Protein AF-A0A7Z9XDP9-F1 (afdb_monomer_lite)

Foldseek 3Di:
DLQVVVVDVDADEDEQVLLLCLVVCVVVVNDLVRLLVVLLCVLVQQCAQRDPVSHGHAYEYEHELANDPQFQAAFHADPNDGDPDGSNVRNVSSLSNLLSNLVSQCCDPPVRDGRPPDQYEYEDALPDDCPPRRCVSVVNSCVPPVDRHYPYCHPPPDDPLQWDPPPDFDIDGCVVVCVPPDDPRSPDDQEEALDEDEDELLVLLQPAPALVSSLVVVLVVVVVLLVVRVVSQVVVQVCLVVCVNVVLVVVQVVVCVVPVTSHQRYASEYEYDDLQLSCCNRVVHGCPDPVSVVSVVVVVVSSVVSQVVSCVVVVGHYDYTHDPCPPPVVVSVVVCCVVPVPRDD

Structure (mmCIF, N/CA/C/O backbone):
data_AF-A0A7Z9XDP9-F1
#
_entry.id   AF-A0A7Z9XDP9-F1
#
loop_
_atom_site.group_PDB
_atom_site.id
_atom_site.type_symbol
_atom_site.label_atom_id
_atom_site.label_alt_id
_atom_site.label_comp_id
_atom_site.label_asym_id
_atom_site.label_entity_id
_atom_site.label_seq_id
_atom_site.pdbx_PDB_ins_code
_atom_site.Cartn_x
_atom_site.Cartn_y
_atom_site.Cartn_z
_atom_site.occupancy
_atom_site.B_iso_or_equiv
_atom_site.auth_seq_id
_atom_site.auth_comp_id
_atom_site.auth_asym_id
_atom_site.auth_atom_id
_atom_site.pdbx_PDB_model_num
ATOM 1 N N . PHE A 1 1 ? -6.858 -10.138 11.864 1.00 62.28 1 PHE A N 1
ATOM 2 C CA . PHE A 1 1 ? -5.572 -10.276 11.143 1.00 62.28 1 PHE A CA 1
ATOM 3 C C . PHE A 1 1 ? -5.120 -11.727 10.975 1.00 62.28 1 PHE A C 1
ATOM 5 O O . PHE A 1 1 ? -4.916 -12.126 9.836 1.00 62.28 1 PHE A O 1
ATOM 12 N N . TYR A 1 2 ? -5.005 -12.536 12.039 1.00 79.75 2 TYR A N 1
ATOM 13 C CA . TYR A 1 2 ? -4.410 -13.886 11.959 1.00 79.75 2 TYR A CA 1
ATOM 14 C C . TYR A 1 2 ? -5.095 -14.902 11.040 1.00 79.75 2 TYR A C 1
ATOM 16 O O . TYR A 1 2 ? -4.412 -15.715 10.427 1.00 79.75 2 TYR A O 1
ATOM 24 N N . THR A 1 3 ? -6.421 -14.873 10.943 1.00 82.75 3 THR A N 1
ATOM 25 C CA . THR A 1 3 ? -7.178 -15.787 10.075 1.00 82.75 3 THR A CA 1
ATOM 26 C C . THR A 1 3 ? -7.048 -15.385 8.607 1.00 82.75 3 THR A C 1
ATOM 28 O O . THR A 1 3 ? -6.674 -16.197 7.767 1.00 82.75 3 THR A O 1
ATOM 31 N N . LEU A 1 4 ? -7.263 -14.101 8.305 1.00 84.50 4 LEU A N 1
ATOM 32 C CA . LEU A 1 4 ? -7.221 -13.573 6.937 1.00 84.50 4 LEU A CA 1
ATOM 33 C C . LEU A 1 4 ? -5.825 -13.607 6.302 1.00 84.50 4 LEU A C 1
ATOM 35 O O . LEU A 1 4 ? -5.713 -13.823 5.098 1.00 84.50 4 LEU A O 1
ATOM 39 N N . GLN A 1 5 ? -4.746 -13.474 7.081 1.00 83.50 5 GLN A N 1
ATOM 40 C CA . GLN A 1 5 ? -3.385 -13.604 6.533 1.00 83.50 5 GLN A CA 1
ATOM 41 C C . GLN A 1 5 ? -3.066 -15.009 5.988 1.00 83.50 5 GLN A C 1
ATOM 43 O O . GLN A 1 5 ? -2.082 -15.156 5.267 1.00 83.50 5 GLN A O 1
ATOM 48 N N . GLY A 1 6 ? -3.847 -16.036 6.352 1.00 85.69 6 GLY A N 1
ATOM 49 C CA . GLY A 1 6 ? -3.725 -17.381 5.783 1.00 85.69 6 GLY A CA 1
ATOM 50 C C . GLY A 1 6 ? -4.318 -17.483 4.375 1.00 85.69 6 GLY A C 1
ATOM 51 O O . GLY A 1 6 ? -3.950 -18.371 3.614 1.00 85.69 6 GLY A O 1
ATOM 52 N N . GLU A 1 7 ? -5.199 -16.549 4.013 1.00 89.31 7 GLU A N 1
ATOM 53 C CA . GLU A 1 7 ? -5.890 -16.489 2.721 1.00 89.31 7 GLU A CA 1
ATOM 54 C C . GLU A 1 7 ? -5.299 -15.427 1.776 1.00 89.31 7 GLU A C 1
ATOM 56 O O . GLU A 1 7 ? -5.555 -15.454 0.571 1.00 89.31 7 GLU A O 1
ATOM 61 N N . ALA A 1 8 ? -4.464 -14.518 2.291 1.00 86.00 8 ALA A N 1
ATOM 62 C CA . ALA A 1 8 ? -3.833 -13.442 1.532 1.00 86.00 8 ALA A CA 1
ATOM 63 C C . ALA A 1 8 ? -2.304 -13.460 1.666 1.00 86.00 8 ALA A C 1
ATOM 65 O O . ALA A 1 8 ? -1.764 -13.649 2.752 1.00 86.00 8 ALA A O 1
ATOM 66 N N . ALA A 1 9 ? -1.593 -13.194 0.564 1.00 84.38 9 ALA A N 1
ATOM 67 C CA . ALA A 1 9 ? -0.126 -13.105 0.545 1.00 84.38 9 ALA A CA 1
ATOM 68 C C . ALA A 1 9 ? 0.406 -11.700 0.898 1.00 84.38 9 ALA A C 1
ATOM 70 O O . ALA A 1 9 ? 1.514 -11.567 1.419 1.00 84.38 9 ALA A O 1
ATOM 71 N N . GLY A 1 10 ? -0.388 -10.656 0.653 1.00 82.88 10 GLY A N 1
ATOM 72 C CA . GLY A 1 10 ? -0.029 -9.265 0.932 1.00 82.88 10 GLY A CA 1
ATOM 73 C C . GLY A 1 10 ? -0.354 -8.816 2.356 1.00 82.88 10 GLY A C 1
ATOM 74 O O . GLY A 1 10 ? -0.683 -9.626 3.225 1.00 82.88 10 GLY A O 1
ATOM 75 N N . ALA A 1 11 ? -0.271 -7.506 2.562 1.00 83.19 11 ALA A N 1
ATOM 76 C CA . ALA A 1 11 ? -0.623 -6.868 3.817 1.00 83.19 11 ALA A CA 1
ATOM 77 C C . ALA A 1 11 ? -2.128 -6.880 4.093 1.00 83.19 11 ALA A C 1
ATOM 79 O O . ALA A 1 11 ? -2.956 -7.005 3.189 1.00 83.19 11 ALA A O 1
ATOM 80 N N . GLN A 1 12 ? -2.471 -6.741 5.366 1.00 86.69 12 GLN A N 1
ATOM 81 C CA . GLN A 1 12 ? -3.830 -6.589 5.859 1.00 86.69 12 GLN A CA 1
ATOM 82 C C . GLN A 1 12 ? -3.949 -5.201 6.484 1.00 86.69 12 GLN A C 1
ATOM 84 O O . GLN A 1 12 ? -3.384 -4.940 7.546 1.00 86.69 12 GLN A O 1
ATOM 89 N N . ALA A 1 13 ? -4.649 -4.307 5.793 1.00 86.12 13 ALA A N 1
ATOM 90 C CA . ALA A 1 13 ? -4.844 -2.935 6.233 1.00 86.12 13 ALA A CA 1
ATOM 91 C C . ALA A 1 13 ? -6.205 -2.778 6.918 1.00 86.12 13 ALA A C 1
ATOM 93 O O . ALA A 1 13 ? -7.204 -3.325 6.448 1.00 86.12 13 ALA A O 1
ATOM 94 N N . PHE A 1 14 ? -6.236 -2.023 8.010 1.00 87.81 14 PHE A N 1
ATOM 95 C CA . PHE A 1 14 ? -7.461 -1.611 8.680 1.00 87.81 14 PHE A CA 1
ATOM 96 C C . PHE A 1 14 ? -7.502 -0.087 8.750 1.00 87.81 14 PHE A C 1
ATOM 98 O O . PHE A 1 14 ? -6.616 0.539 9.330 1.00 87.81 14 PHE A O 1
ATOM 105 N N . SER A 1 15 ? -8.504 0.505 8.109 1.00 85.69 15 SER A N 1
ATOM 106 C CA . SER A 1 15 ? -8.672 1.956 8.055 1.00 85.69 15 SER A CA 1
ATOM 107 C C . SER A 1 15 ? -9.564 2.461 9.184 1.00 85.69 15 SER A C 1
ATOM 109 O O . SER A 1 15 ? -10.364 1.694 9.713 1.00 85.69 15 SER A O 1
ATOM 111 N N . ASN A 1 16 ? -9.426 3.747 9.521 1.00 88.81 16 ASN A N 1
ATOM 112 C CA . ASN A 1 16 ? -10.206 4.417 10.562 1.00 88.81 16 ASN A CA 1
ATOM 113 C C . ASN A 1 16 ? -10.131 3.705 11.926 1.00 88.81 16 ASN A C 1
ATOM 115 O O . ASN A 1 16 ? -11.141 3.521 12.601 1.00 88.81 16 ASN A O 1
ATOM 119 N N . PHE A 1 17 ? -8.951 3.200 12.295 1.00 93.81 17 PHE A N 1
ATOM 120 C CA . PHE A 1 17 ? -8.810 2.271 13.418 1.00 93.81 17 PHE A CA 1
ATOM 121 C C . PHE A 1 17 ? -9.128 2.927 14.765 1.00 93.81 17 PHE A C 1
ATOM 123 O O . PHE A 1 17 ? -9.839 2.340 15.574 1.00 93.81 17 PHE A O 1
ATOM 130 N N . ASP A 1 18 ? -8.651 4.150 14.979 1.00 94.94 18 ASP A N 1
ATOM 131 C CA . ASP A 1 18 ? -8.959 4.956 16.159 1.00 94.94 18 ASP A CA 1
ATOM 132 C C . ASP A 1 18 ? -10.428 5.394 16.180 1.00 94.94 18 ASP A C 1
ATOM 134 O O . ASP A 1 18 ? -11.099 5.198 17.190 1.00 94.94 18 ASP A O 1
ATOM 138 N N . THR A 1 19 ? -10.959 5.889 15.059 1.00 94.81 19 THR A N 1
ATOM 139 C CA . THR A 1 19 ? -12.372 6.289 14.939 1.00 94.81 19 THR A CA 1
ATOM 140 C C . THR A 1 19 ? -13.325 5.136 15.251 1.00 94.81 19 THR A C 1
ATOM 142 O O . THR A 1 19 ? -14.262 5.291 16.031 1.00 94.81 19 THR A O 1
ATOM 145 N N . LEU A 1 20 ? -13.101 3.961 14.655 1.00 95.38 20 LEU A N 1
ATOM 146 C CA . LEU A 1 20 ? -14.002 2.814 14.792 1.00 95.38 20 LEU A CA 1
ATOM 147 C C . LEU A 1 20 ? -13.927 2.159 16.177 1.00 95.38 20 LEU A C 1
ATOM 149 O O . LEU A 1 20 ? -14.899 1.523 16.586 1.00 95.38 20 LEU A O 1
ATOM 153 N N . LEU A 1 21 ? -12.805 2.300 16.892 1.00 97.12 21 LEU A N 1
ATOM 154 C CA . LEU A 1 21 ? -12.627 1.734 18.232 1.00 97.12 21 LEU A CA 1
ATOM 155 C C . LEU A 1 21 ? -12.955 2.710 19.367 1.00 97.12 21 LEU A C 1
ATOM 157 O O . LEU A 1 21 ? -13.275 2.259 20.467 1.00 97.12 21 LEU A O 1
ATOM 161 N N . ALA A 1 22 ? -12.930 4.020 19.117 1.00 97.56 22 ALA A N 1
ATOM 162 C CA . ALA A 1 22 ? -13.224 5.042 20.120 1.00 97.56 22 ALA A CA 1
ATOM 163 C C . ALA A 1 22 ? -14.572 4.852 20.849 1.00 97.56 22 ALA A C 1
ATOM 165 O O . ALA A 1 22 ? -14.595 5.019 22.070 1.00 97.56 22 ALA A O 1
ATOM 166 N N . PRO A 1 23 ? -15.675 4.428 20.196 1.00 98.19 23 PRO A N 1
ATOM 167 C CA . PRO A 1 23 ? -16.936 4.200 20.896 1.00 98.19 23 PRO A CA 1
ATOM 168 C C . PRO A 1 23 ? -16.856 3.150 22.006 1.00 98.19 23 PRO A C 1
ATOM 170 O O . PRO A 1 23 ? -17.447 3.345 23.066 1.00 98.19 23 PRO A O 1
ATOM 173 N N . PHE A 1 24 ? -16.077 2.083 21.821 1.00 98.12 24 PHE A N 1
ATOM 174 C CA . PHE A 1 24 ? -15.934 1.028 22.831 1.00 98.12 24 PHE A CA 1
ATOM 175 C C . PHE A 1 24 ? -15.257 1.537 24.106 1.00 98.12 24 PHE A C 1
ATOM 177 O O . PHE A 1 24 ? -15.617 1.105 25.192 1.00 98.12 24 PHE A O 1
ATOM 184 N N . ILE A 1 25 ? -14.352 2.519 23.998 1.00 98.25 25 ILE A N 1
ATOM 185 C CA . ILE A 1 25 ? -13.726 3.146 25.172 1.00 98.25 25 ILE A CA 1
ATOM 186 C C . ILE A 1 25 ? -14.789 3.771 26.081 1.00 98.25 25 ILE A C 1
ATOM 188 O O . ILE A 1 25 ? -14.742 3.582 27.292 1.00 98.25 25 ILE A O 1
ATOM 192 N N . ARG A 1 26 ? -15.761 4.486 25.502 1.00 97.81 26 ARG A N 1
ATOM 193 C CA . ARG A 1 26 ? -16.832 5.141 26.264 1.00 97.81 26 ARG A CA 1
ATOM 194 C C . ARG A 1 26 ? -17.882 4.154 26.761 1.00 97.81 26 ARG A C 1
ATOM 196 O O . ARG A 1 26 ? -18.280 4.231 27.916 1.00 97.81 26 ARG A O 1
ATOM 203 N N . PHE A 1 27 ? -18.370 3.273 25.888 1.00 97.88 27 PHE A N 1
ATOM 204 C CA . PHE A 1 27 ? -19.475 2.367 26.224 1.00 97.88 27 PHE A CA 1
ATOM 205 C C . PHE A 1 27 ? -19.080 1.310 27.260 1.00 97.88 27 PHE A C 1
ATOM 207 O O . PHE A 1 27 ? -19.931 0.913 28.055 1.00 97.88 27 PHE A O 1
ATOM 214 N N . ASP A 1 28 ? -17.806 0.915 27.291 1.00 97.56 28 ASP A N 1
ATOM 215 C CA . ASP A 1 28 ? -17.274 -0.014 28.290 1.00 97.56 28 ASP A CA 1
ATOM 216 C C . ASP A 1 28 ? -16.670 0.712 29.517 1.00 97.56 28 ASP A C 1
ATOM 218 O O . ASP A 1 28 ? -16.128 0.053 30.401 1.00 97.56 28 ASP A O 1
ATOM 222 N N . ASP A 1 29 ? -16.770 2.051 29.587 1.00 97.75 29 ASP A N 1
ATOM 223 C CA . ASP A 1 29 ? -16.226 2.914 30.656 1.00 97.75 29 ASP A CA 1
ATOM 224 C C . ASP A 1 29 ? -14.737 2.647 30.962 1.00 97.75 29 ASP A C 1
ATOM 226 O O . ASP A 1 29 ? -14.311 2.518 32.112 1.00 97.75 29 ASP A O 1
ATOM 230 N N . LEU A 1 30 ? -13.924 2.518 29.906 1.00 98.44 30 LEU A N 1
ATOM 231 C CA . LEU A 1 30 ? -12.526 2.114 30.036 1.00 98.44 30 LEU A CA 1
ATOM 232 C C . LEU A 1 30 ? -11.654 3.250 30.568 1.00 98.44 30 LEU A C 1
ATOM 234 O O . LEU A 1 30 ? -11.600 4.357 30.023 1.00 98.44 30 LEU A O 1
ATOM 238 N N . SER A 1 31 ? -10.851 2.937 31.580 1.00 98.44 31 SER A N 1
ATOM 239 C CA . SER A 1 31 ? -9.794 3.828 32.044 1.00 98.44 31 SER A CA 1
ATOM 240 C C . SER A 1 31 ? -8.630 3.894 31.048 1.00 98.44 31 SER A C 1
ATOM 242 O O . SER A 1 31 ? -8.359 2.958 30.295 1.00 98.44 31 SER A O 1
ATOM 244 N N . TYR A 1 32 ? -7.830 4.965 31.120 1.00 98.12 32 TYR A N 1
ATOM 245 C CA . TYR A 1 32 ? -6.603 5.095 30.317 1.00 98.12 32 TYR A CA 1
ATOM 246 C C . TYR A 1 32 ? -5.677 3.872 30.427 1.00 98.12 32 TYR A C 1
ATOM 248 O O . TYR A 1 32 ? -5.054 3.459 29.450 1.00 98.12 32 TYR A O 1
ATOM 256 N N . LYS A 1 33 ? -5.582 3.283 31.628 1.00 98.44 33 LYS A N 1
ATOM 257 C CA . LYS A 1 33 ? -4.746 2.106 31.881 1.00 98.44 33 LYS A CA 1
ATOM 258 C C . LYS A 1 33 ? -5.252 0.888 31.107 1.00 98.44 33 LYS A C 1
ATOM 260 O O . LYS A 1 33 ? -4.435 0.155 30.559 1.00 98.44 33 LYS A O 1
ATOM 265 N N . GLU A 1 34 ? -6.565 0.686 31.051 1.00 98.56 34 GLU A N 1
ATOM 266 C CA . GLU A 1 34 ? -7.185 -0.414 30.305 1.00 98.56 34 GLU A CA 1
ATOM 267 C C . GLU A 1 34 ? -7.039 -0.212 28.798 1.00 98.56 34 GLU A C 1
ATOM 269 O O . GLU A 1 34 ? -6.636 -1.142 28.102 1.00 98.56 34 GLU A O 1
ATOM 274 N N . VAL A 1 35 ? -7.237 1.016 28.304 1.00 98.44 35 VAL A N 1
ATOM 275 C CA . VAL A 1 35 ? -7.008 1.355 26.889 1.00 98.44 35 VAL A CA 1
ATOM 276 C C . VAL A 1 35 ? -5.552 1.097 26.491 1.00 98.44 35 VAL A C 1
ATOM 278 O O . VAL A 1 35 ? -5.292 0.417 25.496 1.00 98.44 35 VAL A O 1
ATOM 281 N N . LYS A 1 36 ? -4.582 1.573 27.287 1.00 98.06 36 LYS A N 1
ATOM 282 C CA . LYS A 1 36 ? -3.153 1.322 27.038 1.00 98.06 36 LYS A CA 1
ATOM 283 C C . LYS A 1 36 ? -2.832 -0.172 27.060 1.00 98.06 36 LYS A C 1
ATOM 285 O O . LYS A 1 36 ? -2.116 -0.636 26.177 1.00 98.06 36 LYS A O 1
ATOM 290 N N . GLN A 1 37 ? -3.363 -0.919 28.027 1.00 98.25 37 GLN A N 1
ATOM 291 C CA . GLN A 1 37 ? -3.141 -2.362 28.127 1.00 98.25 37 GLN A CA 1
ATOM 292 C C . GLN A 1 37 ? -3.686 -3.106 26.900 1.00 98.25 37 GLN A C 1
ATOM 294 O O . GLN A 1 37 ? -2.967 -3.905 26.306 1.00 98.25 37 GLN A O 1
ATOM 299 N N . ALA A 1 38 ? -4.911 -2.802 26.466 1.00 98.19 38 ALA A N 1
ATOM 300 C CA . ALA A 1 38 ? -5.516 -3.424 25.289 1.00 98.19 38 ALA A CA 1
ATOM 301 C C . ALA A 1 38 ? -4.718 -3.135 24.004 1.00 98.19 38 ALA A C 1
ATOM 303 O O . ALA A 1 38 ? -4.491 -4.026 23.181 1.00 98.19 38 ALA A O 1
ATOM 304 N N . LEU A 1 39 ? -4.235 -1.899 23.844 1.00 97.56 39 LEU A N 1
ATOM 305 C CA . LEU A 1 39 ? -3.395 -1.514 22.708 1.00 97.56 39 LEU A CA 1
ATOM 306 C C . LEU A 1 39 ? -2.007 -2.152 22.766 1.00 97.56 39 LEU A C 1
ATOM 308 O O . LEU A 1 39 ? -1.489 -2.570 21.730 1.00 97.56 39 LEU A O 1
ATOM 312 N N . GLN A 1 40 ? -1.425 -2.282 23.958 1.00 96.81 40 GLN A N 1
ATOM 313 C CA . GLN A 1 40 ? -0.179 -3.013 24.158 1.00 96.81 40 GLN A CA 1
ATOM 314 C C . GLN A 1 40 ? -0.345 -4.477 23.748 1.00 96.81 40 GLN A C 1
ATOM 316 O O . GLN A 1 40 ? 0.432 -4.975 22.934 1.00 96.81 40 GLN A O 1
ATOM 321 N N . GLU A 1 41 ? -1.385 -5.152 24.233 1.00 95.94 41 GLU A N 1
ATOM 322 C CA . GLU A 1 41 ? -1.684 -6.532 23.847 1.00 95.94 41 GLU A CA 1
ATOM 323 C C . GLU A 1 41 ? -1.866 -6.664 22.337 1.00 95.94 41 GLU A C 1
ATOM 325 O O . GLU A 1 41 ? -1.302 -7.573 21.729 1.00 95.94 41 GLU A O 1
ATOM 330 N N . PHE A 1 42 ? -2.591 -5.742 21.704 1.00 95.56 42 PHE A N 1
ATOM 331 C CA . PHE A 1 42 ? -2.741 -5.717 20.253 1.00 95.56 42 PHE A CA 1
ATOM 332 C C . PHE A 1 42 ? -1.391 -5.614 19.526 1.00 95.56 42 PHE A C 1
ATOM 334 O O . PHE A 1 42 ? -1.113 -6.454 18.663 1.00 95.56 42 PHE A O 1
ATOM 341 N N . VAL A 1 43 ? -0.547 -4.637 19.880 1.00 95.38 43 VAL A N 1
ATOM 342 C CA . VAL A 1 43 ? 0.766 -4.416 19.248 1.00 95.38 43 VAL A CA 1
ATOM 343 C C . VAL A 1 43 ? 1.669 -5.635 19.426 1.00 95.38 43 VAL A C 1
ATOM 345 O O . VAL A 1 43 ? 2.218 -6.142 18.447 1.00 95.38 43 VAL A O 1
ATOM 348 N N . PHE A 1 44 ? 1.786 -6.169 20.642 1.00 93.69 44 PHE A N 1
ATOM 349 C CA . PHE A 1 44 ? 2.606 -7.355 20.893 1.00 93.69 44 PHE A CA 1
ATOM 350 C C . PHE A 1 44 ? 2.089 -8.571 20.122 1.00 93.69 44 PHE A C 1
ATOM 352 O O . PHE A 1 44 ? 2.879 -9.271 19.486 1.00 93.69 44 PHE A O 1
ATOM 359 N N . ASN A 1 45 ? 0.772 -8.785 20.099 1.00 91.94 45 ASN A N 1
ATOM 360 C CA . ASN A 1 45 ? 0.166 -9.892 19.370 1.00 91.94 45 ASN A CA 1
ATOM 361 C C . ASN A 1 45 ? 0.486 -9.809 17.871 1.00 91.94 45 ASN A C 1
ATOM 363 O O . ASN A 1 45 ? 1.004 -10.772 17.295 1.00 91.94 45 ASN A O 1
ATOM 367 N N . VAL A 1 46 ? 0.276 -8.671 17.206 1.00 91.50 46 VAL A N 1
ATOM 368 C CA . VAL A 1 46 ? 0.545 -8.587 15.756 1.00 91.50 46 VAL A CA 1
ATOM 369 C C . VAL A 1 46 ? 2.033 -8.690 15.384 1.00 91.50 46 VAL A C 1
ATOM 371 O O . VAL A 1 46 ? 2.341 -8.863 14.207 1.00 91.50 46 VAL A O 1
ATOM 374 N N . ASN A 1 47 ? 2.946 -8.682 16.362 1.00 90.56 47 ASN A N 1
ATOM 375 C CA . ASN A 1 47 ? 4.368 -9.001 16.182 1.00 90.56 47 ASN A CA 1
ATOM 376 C C . ASN A 1 47 ? 4.742 -10.446 16.565 1.00 90.56 47 ASN A C 1
ATOM 378 O O . ASN A 1 47 ? 5.922 -10.798 16.567 1.00 90.56 47 ASN A O 1
ATOM 382 N N . VAL A 1 48 ? 3.768 -11.322 16.829 1.00 87.94 48 VAL A N 1
ATOM 383 C CA . VAL A 1 48 ? 4.013 -12.762 16.994 1.00 87.94 48 VAL A CA 1
ATOM 384 C C . VAL A 1 48 ? 4.126 -13.436 15.614 1.00 87.94 48 VAL A C 1
ATOM 386 O O . VAL A 1 48 ? 3.196 -13.337 14.800 1.00 87.94 48 VAL A O 1
ATOM 389 N N . PRO A 1 49 ? 5.233 -14.150 15.322 1.00 85.00 49 PRO A N 1
ATOM 390 C CA . PRO A 1 49 ? 5.463 -14.783 14.027 1.00 85.00 49 PRO A CA 1
ATOM 391 C C . PRO A 1 49 ? 4.580 -16.024 13.867 1.00 85.00 49 PRO A C 1
ATOM 393 O O . PRO A 1 49 ? 4.912 -17.118 14.315 1.00 85.00 49 PRO A O 1
ATOM 396 N N . THR A 1 50 ? 3.430 -15.841 13.227 1.00 81.38 50 THR A N 1
ATOM 397 C CA . THR A 1 50 ? 2.403 -16.884 13.042 1.00 81.38 50 THR A CA 1
ATOM 398 C C . THR A 1 50 ? 2.244 -17.320 11.588 1.00 81.38 50 THR A C 1
ATOM 400 O O . THR A 1 50 ? 1.548 -18.294 11.307 1.00 81.38 50 THR A O 1
ATOM 403 N N . ARG A 1 51 ? 2.873 -16.614 10.643 1.00 75.31 51 ARG A N 1
ATOM 404 C CA . ARG A 1 51 ? 2.794 -16.919 9.215 1.00 75.31 51 ARG A CA 1
ATOM 405 C C . ARG A 1 51 ? 3.758 -18.049 8.848 1.00 75.31 51 ARG A C 1
ATOM 407 O O . ARG A 1 51 ? 4.802 -18.225 9.480 1.00 75.31 51 ARG A O 1
ATOM 414 N N . VAL A 1 52 ? 3.433 -18.790 7.786 1.00 69.69 52 VAL A N 1
ATOM 415 C CA . VAL A 1 52 ? 4.338 -19.800 7.211 1.00 69.69 52 VAL A CA 1
ATOM 416 C C . VAL A 1 52 ? 5.689 -19.146 6.907 1.00 69.69 52 VAL A C 1
ATOM 418 O O . VAL A 1 52 ? 5.738 -18.098 6.268 1.00 69.69 52 VAL A O 1
ATOM 421 N N . GLY A 1 53 ? 6.778 -19.753 7.387 1.00 72.00 53 GLY A N 1
ATOM 422 C CA . GLY A 1 53 ? 8.122 -19.170 7.309 1.00 72.00 53 GLY A CA 1
ATOM 423 C C . GLY A 1 53 ? 8.522 -18.301 8.509 1.00 72.00 53 GLY A C 1
ATOM 424 O O . GLY A 1 53 ? 9.494 -17.563 8.396 1.00 72.00 53 GLY A O 1
ATOM 425 N N . PHE A 1 54 ? 7.805 -18.392 9.640 1.00 78.81 54 PHE A N 1
ATOM 426 C CA . PHE A 1 54 ? 8.087 -17.646 10.880 1.00 78.81 54 PHE A CA 1
ATOM 427 C C . PHE A 1 54 ? 8.093 -16.124 10.686 1.00 78.81 54 PHE A C 1
ATOM 429 O O . PHE A 1 54 ? 8.887 -15.401 11.284 1.00 78.81 54 PHE A O 1
ATOM 436 N N . GLN A 1 55 ? 7.178 -15.634 9.851 1.00 78.81 55 GLN A N 1
ATOM 437 C CA . GLN A 1 55 ? 6.972 -14.204 9.649 1.00 78.81 55 GLN A CA 1
ATOM 438 C C . GLN A 1 55 ? 5.784 -13.710 10.468 1.00 78.81 55 GLN A C 1
ATOM 440 O O . GLN A 1 55 ? 4.825 -14.441 10.732 1.00 78.81 55 GLN A O 1
ATOM 445 N N . THR A 1 56 ? 5.849 -12.451 10.873 1.00 84.00 56 THR A N 1
ATOM 446 C CA . THR A 1 56 ? 4.727 -11.745 11.482 1.00 84.00 56 THR A CA 1
ATOM 447 C C . THR A 1 56 ? 3.672 -11.400 10.425 1.00 84.00 56 THR A C 1
ATOM 449 O O . THR A 1 56 ? 3.994 -11.267 9.237 1.00 84.00 56 THR A O 1
ATOM 452 N N . PRO A 1 57 ? 2.392 -11.293 10.816 1.00 83.12 57 PRO A N 1
ATOM 453 C CA . PRO A 1 57 ? 1.362 -10.768 9.935 1.00 83.12 57 PRO A CA 1
ATOM 454 C C . PRO A 1 57 ? 1.744 -9.365 9.457 1.00 83.12 57 PRO A C 1
ATOM 456 O O . PRO A 1 57 ? 1.940 -8.468 10.271 1.00 83.12 57 PRO A O 1
ATOM 459 N N . PHE A 1 58 ? 1.796 -9.153 8.141 1.00 86.56 58 PHE A N 1
ATOM 460 C CA . PHE A 1 58 ? 1.993 -7.811 7.603 1.00 86.56 58 PHE A CA 1
ATOM 461 C C . PHE A 1 58 ? 0.700 -7.015 7.816 1.00 86.56 58 PHE A C 1
ATOM 463 O O . PHE A 1 58 ? -0.269 -7.191 7.074 1.00 86.56 58 PHE A O 1
ATOM 470 N N . THR A 1 59 ? 0.679 -6.138 8.819 1.00 89.31 59 THR A N 1
ATOM 471 C CA . THR A 1 59 ? -0.493 -5.325 9.169 1.00 89.31 59 THR A CA 1
ATOM 472 C C . THR A 1 59 ? -0.226 -3.833 9.032 1.00 89.31 59 THR A C 1
ATOM 474 O O . THR A 1 59 ? 0.877 -3.350 9.271 1.00 89.31 59 THR A O 1
ATOM 477 N N . ASN A 1 60 ? -1.260 -3.095 8.643 1.00 89.50 60 ASN A N 1
ATOM 478 C CA . ASN A 1 60 ? -1.250 -1.639 8.578 1.00 89.50 60 ASN A CA 1
ATOM 479 C C . ASN A 1 60 ? -2.510 -1.114 9.260 1.00 89.50 60 ASN A C 1
ATOM 481 O O . ASN A 1 60 ? -3.596 -1.643 9.017 1.00 89.50 60 ASN A O 1
ATOM 485 N N . VAL A 1 61 ? -2.382 -0.069 10.069 1.00 91.81 61 VAL A N 1
ATOM 486 C CA . VAL A 1 61 ? -3.530 0.650 10.634 1.00 91.81 61 VAL A CA 1
ATOM 487 C C . VAL A 1 61 ? -3.488 2.096 10.164 1.00 91.81 61 VAL A C 1
ATOM 489 O O . VAL A 1 61 ? -2.426 2.716 10.160 1.00 91.81 61 VAL A O 1
ATOM 492 N N . THR A 1 62 ? -4.628 2.623 9.727 1.00 90.62 62 THR A N 1
ATOM 493 C CA . THR A 1 62 ? -4.777 4.051 9.424 1.00 90.62 62 THR A CA 1
ATOM 494 C C . THR A 1 62 ? -5.495 4.732 10.575 1.00 90.62 62 THR A C 1
ATOM 496 O O . THR A 1 62 ? -6.532 4.231 11.016 1.00 90.62 62 THR A O 1
ATOM 499 N N . LEU A 1 63 ? -4.924 5.840 11.035 1.00 91.38 63 LEU A N 1
ATOM 500 C CA . LEU A 1 63 ? -5.399 6.643 12.150 1.00 91.38 63 LEU A CA 1
ATOM 501 C C . LEU A 1 63 ? -5.877 7.990 11.606 1.00 91.38 63 LEU A C 1
ATOM 503 O O . LEU A 1 63 ? -5.182 8.606 10.788 1.00 91.38 63 LEU A O 1
ATOM 507 N N . ASP A 1 64 ? -7.054 8.420 12.044 1.00 88.38 64 ASP A N 1
ATOM 508 C CA . ASP A 1 64 ? -7.689 9.648 11.570 1.00 88.38 64 ASP A CA 1
ATOM 509 C C . ASP A 1 64 ? -7.382 10.853 12.467 1.00 88.38 64 ASP A C 1
ATOM 511 O O . ASP A 1 64 ? -7.435 11.979 11.984 1.00 88.38 64 ASP A O 1
ATOM 515 N N . VAL A 1 65 ? -7.034 10.639 13.747 1.00 89.75 65 VAL A N 1
ATOM 516 C CA . VAL A 1 65 ? -6.834 11.665 14.803 1.00 89.75 65 VAL A CA 1
ATOM 517 C C . VAL A 1 65 ? -8.119 12.391 15.207 1.00 89.75 65 VAL A C 1
ATOM 519 O O . VAL A 1 65 ? -8.349 12.639 16.395 1.00 89.75 65 VAL A O 1
ATOM 522 N N . GLN A 1 66 ? -8.968 12.703 14.236 1.00 89.44 66 GLN A N 1
ATOM 523 C CA . GLN A 1 66 ? -10.285 13.300 14.400 1.00 89.44 66 GLN A CA 1
ATOM 524 C C . GLN A 1 66 ? -11.318 12.490 13.608 1.00 89.44 66 GLN A C 1
ATOM 526 O O . GLN A 1 66 ? -10.951 11.884 12.598 1.00 89.44 66 GLN A O 1
ATOM 531 N N . PRO A 1 67 ? -12.600 12.468 14.021 1.00 89.94 67 PRO A N 1
ATOM 532 C CA . PRO A 1 67 ? -13.651 11.801 13.270 1.00 89.94 67 PRO A CA 1
ATOM 533 C C . PRO A 1 67 ? -13.667 12.290 11.812 1.00 89.94 67 PRO A C 1
ATOM 535 O O . PRO A 1 67 ? -13.913 13.475 11.570 1.00 89.94 67 PRO A O 1
ATOM 538 N N . PRO A 1 68 ? -13.421 11.410 10.826 1.00 86.00 68 PRO A N 1
ATOM 539 C CA . PRO A 1 68 ? -13.403 11.801 9.426 1.00 86.00 68 PRO A CA 1
ATOM 540 C C . PRO A 1 68 ? -14.818 12.175 8.986 1.00 86.00 68 PRO A C 1
ATOM 542 O O . PRO A 1 68 ? -15.794 11.574 9.440 1.00 86.00 68 PRO A O 1
ATOM 545 N N . VAL A 1 69 ? -14.943 13.132 8.064 1.00 85.38 69 VAL A N 1
ATOM 546 C CA . VAL A 1 69 ? -16.240 13.668 7.606 1.00 85.38 69 VAL A CA 1
ATOM 547 C C . VAL A 1 69 ? -17.182 12.556 7.133 1.00 85.38 69 VAL A C 1
ATOM 549 O O . VAL A 1 69 ? -18.381 12.604 7.403 1.00 85.38 69 VAL A O 1
ATOM 552 N N . THR A 1 70 ? -16.627 11.523 6.497 1.00 81.69 70 THR A N 1
ATOM 553 C CA . THR A 1 70 ? -17.353 10.346 5.998 1.00 81.69 70 THR A CA 1
ATOM 554 C C . THR A 1 70 ? -17.997 9.474 7.077 1.00 81.69 70 THR A C 1
ATOM 556 O O . THR A 1 70 ? -18.936 8.747 6.763 1.00 81.69 70 THR A O 1
ATOM 559 N N . LEU A 1 71 ? -17.522 9.525 8.326 1.00 88.81 71 LEU A N 1
ATOM 560 C CA . LEU A 1 71 ? -18.080 8.756 9.447 1.00 88.81 71 LEU A CA 1
ATOM 561 C C . LEU A 1 71 ? -18.661 9.643 10.545 1.00 88.81 71 LEU A C 1
ATOM 563 O O . LEU A 1 71 ? -19.502 9.178 11.302 1.00 88.81 71 LEU A O 1
ATOM 567 N N . ALA A 1 72 ? -18.248 10.906 10.639 1.00 92.56 72 ALA A N 1
ATOM 568 C CA . ALA A 1 72 ? -18.550 11.787 11.763 1.00 92.56 72 ALA A CA 1
ATOM 569 C C . ALA A 1 72 ? -20.052 11.865 12.095 1.00 92.56 72 ALA A C 1
ATOM 571 O O . ALA A 1 72 ? -20.412 11.901 13.268 1.00 92.56 72 ALA A O 1
ATOM 572 N N . GLN A 1 73 ? -20.923 11.870 11.082 1.00 94.31 73 GLN A N 1
ATOM 573 C CA . GLN A 1 73 ? -22.379 11.971 11.257 1.00 94.31 73 GLN A CA 1
ATOM 574 C C . GLN A 1 73 ? -23.103 10.616 11.303 1.00 94.31 73 GLN A C 1
ATOM 576 O O . GLN A 1 73 ? -24.319 10.581 11.477 1.00 94.31 73 GLN A O 1
ATOM 581 N N . GLU A 1 74 ? -22.382 9.507 11.147 1.00 93.12 74 GLU A N 1
ATOM 582 C CA . GLU A 1 74 ? -22.949 8.162 11.218 1.00 93.12 74 GLU A CA 1
ATOM 583 C C . GLU A 1 74 ? -23.125 7.727 12.675 1.00 93.12 74 GLU A C 1
ATOM 585 O O . GLU A 1 74 ? -22.299 8.037 13.542 1.00 93.12 74 GLU A O 1
ATOM 590 N N . ASN A 1 75 ? -24.192 6.971 12.943 1.00 96.50 75 ASN A N 1
ATOM 591 C CA . ASN A 1 75 ? -24.412 6.371 14.255 1.00 96.50 75 ASN A CA 1
ATOM 592 C C . ASN A 1 75 ? -23.330 5.334 14.565 1.00 96.50 75 ASN A C 1
ATOM 594 O O . ASN A 1 75 ? -22.974 4.509 13.717 1.00 96.50 75 ASN A O 1
ATOM 598 N N . VAL A 1 76 ? -22.848 5.329 15.807 1.00 96.75 76 VAL A N 1
ATOM 599 C CA . VAL A 1 76 ? -21.889 4.309 16.243 1.00 96.75 76 VAL A CA 1
ATOM 600 C C . VAL A 1 76 ? -22.579 2.954 16.390 1.00 96.75 76 VAL A C 1
ATOM 602 O O . VAL A 1 76 ? -23.749 2.875 16.766 1.00 96.75 76 VAL A O 1
ATOM 605 N N . ILE A 1 77 ? -21.853 1.874 16.100 1.00 94.81 77 ILE A N 1
ATOM 606 C CA . ILE A 1 77 ? -22.374 0.506 16.190 1.00 94.81 77 ILE A CA 1
ATOM 607 C C . ILE A 1 77 ? -21.771 -0.197 17.404 1.00 94.81 77 ILE A C 1
ATOM 609 O O . ILE A 1 77 ? -20.565 -0.433 17.446 1.00 94.81 77 ILE A O 1
ATOM 613 N N . ILE A 1 78 ? -22.617 -0.603 18.352 1.00 96.00 78 ILE A N 1
ATOM 614 C CA . ILE A 1 78 ? -22.230 -1.370 19.545 1.00 96.00 78 ILE A CA 1
ATOM 615 C C . ILE A 1 78 ? -23.049 -2.658 19.581 1.00 96.00 78 ILE A C 1
ATOM 617 O O . ILE A 1 78 ? -24.262 -2.643 19.392 1.00 96.00 78 ILE A O 1
ATOM 621 N N . GLY A 1 79 ? -22.385 -3.805 19.752 1.00 93.06 79 GLY A N 1
ATOM 622 C CA . GLY A 1 79 ? -23.058 -5.113 19.763 1.00 93.06 79 GLY A CA 1
ATOM 623 C C . GLY A 1 79 ? -23.774 -5.485 18.454 1.00 93.06 79 GLY A C 1
ATOM 624 O O . GLY A 1 79 ? -24.571 -6.416 18.446 1.00 93.06 79 GLY A O 1
ATOM 625 N N . GLY A 1 80 ? -23.489 -4.780 17.353 1.00 92.81 80 GLY A N 1
ATOM 626 C CA . GLY A 1 80 ? -24.177 -4.940 16.067 1.00 92.81 80 GLY A CA 1
ATOM 627 C C . GLY A 1 80 ? -25.383 -4.018 15.867 1.00 92.81 80 GLY A C 1
ATOM 628 O O . GLY A 1 80 ? -25.958 -4.040 14.783 1.00 92.81 80 GLY A O 1
ATOM 629 N N . GLU A 1 81 ? -25.721 -3.184 16.853 1.00 95.31 81 GLU A N 1
ATOM 630 C CA . GLU A 1 81 ? -26.872 -2.281 16.810 1.00 95.31 81 GLU A CA 1
ATOM 631 C C . GLU A 1 81 ? -26.431 -0.806 16.755 1.00 95.31 81 GLU A C 1
ATOM 633 O O . GLU A 1 81 ? -25.488 -0.420 17.464 1.00 95.31 81 GLU A O 1
ATOM 638 N N . PRO A 1 82 ? -27.102 0.035 15.945 1.00 96.44 82 PRO A N 1
ATOM 639 C CA . PRO A 1 82 ? -26.847 1.469 15.914 1.00 96.44 82 PRO A CA 1
ATOM 640 C C . PRO A 1 82 ? -27.280 2.135 17.222 1.00 96.44 82 PRO A C 1
ATOM 642 O O . PRO A 1 82 ? -28.359 1.863 17.750 1.00 96.44 82 PRO A O 1
ATOM 645 N N . GLN A 1 83 ? -26.435 3.024 17.732 1.00 97.06 83 GLN A N 1
ATOM 646 C CA . GLN A 1 83 ? -26.687 3.807 18.942 1.00 97.06 83 GLN A CA 1
ATOM 647 C C . GLN A 1 83 ? -27.168 5.221 18.598 1.00 97.06 83 GLN A C 1
ATOM 649 O O . GLN A 1 83 ? -27.246 5.599 17.430 1.00 97.06 83 GLN A O 1
ATOM 654 N N . ARG A 1 84 ? -27.533 6.014 19.613 1.00 96.81 84 ARG A N 1
ATOM 655 C CA . ARG A 1 84 ? -28.016 7.390 19.398 1.00 96.81 84 ARG A CA 1
ATOM 656 C C . ARG A 1 84 ? -26.871 8.349 19.089 1.00 96.81 84 ARG A C 1
ATOM 658 O O . ARG A 1 84 ? -27.063 9.289 18.326 1.00 96.81 84 ARG A O 1
ATOM 665 N N . GLU A 1 85 ? -25.724 8.103 19.700 1.00 97.81 85 GLU A N 1
ATOM 666 C CA . GLU A 1 85 ? -24.476 8.832 19.540 1.00 97.81 85 GLU A CA 1
ATOM 667 C C . GLU A 1 85 ? -23.897 8.622 18.135 1.00 97.81 85 GLU A C 1
ATOM 669 O O . GLU A 1 85 ? -24.061 7.560 17.518 1.00 97.81 85 GLU A O 1
ATOM 674 N N . ILE A 1 86 ? -23.197 9.638 17.641 1.00 97.75 86 ILE A N 1
ATOM 675 C CA . ILE A 1 86 ? -22.526 9.633 16.335 1.00 97.75 86 ILE A CA 1
ATOM 676 C C . ILE A 1 86 ? -21.011 9.695 16.517 1.00 97.75 86 ILE A C 1
ATOM 678 O O . ILE A 1 86 ? -20.534 10.130 17.563 1.00 97.75 86 ILE A O 1
ATOM 682 N N . TYR A 1 87 ? -20.222 9.292 15.516 1.00 96.69 87 TYR A N 1
ATOM 683 C CA . TYR A 1 87 ? -18.753 9.274 15.649 1.00 96.69 87 TYR A CA 1
ATOM 684 C C . TYR A 1 87 ? -18.142 10.643 15.999 1.00 96.69 87 TYR A C 1
ATOM 686 O O . TYR A 1 87 ? -17.133 10.689 16.702 1.00 96.69 87 TYR A O 1
ATOM 694 N N . ALA A 1 88 ? -18.763 11.752 15.580 1.00 96.81 88 ALA A N 1
ATOM 695 C CA . ALA A 1 88 ? -18.343 13.108 15.946 1.00 96.81 88 ALA A CA 1
ATOM 696 C C . ALA A 1 88 ? -18.308 13.345 17.467 1.00 96.81 88 ALA A C 1
ATOM 698 O O . ALA A 1 88 ? -17.535 14.178 17.939 1.00 96.81 88 ALA A O 1
ATOM 699 N N . ASP A 1 89 ? -19.094 12.595 18.243 1.00 97.69 89 ASP A N 1
ATOM 700 C CA . ASP A 1 89 ? -19.177 12.756 19.692 1.00 97.69 89 ASP A CA 1
ATOM 701 C C . ASP A 1 89 ? -17.966 12.158 20.434 1.00 97.69 89 ASP A C 1
ATOM 703 O O . ASP A 1 89 ? -17.879 12.328 21.649 1.00 97.69 89 ASP A O 1
ATOM 707 N N . PHE A 1 90 ? -17.045 11.443 19.768 1.00 97.06 90 PHE A N 1
ATOM 708 C CA . PHE A 1 90 ? -16.006 10.599 20.400 1.00 97.06 90 PHE A CA 1
ATOM 709 C C . PHE A 1 90 ? -14.568 11.142 20.298 1.00 97.06 90 PHE A C 1
ATOM 711 O O . PHE A 1 90 ? -13.598 10.394 20.439 1.00 97.06 90 PHE A O 1
ATOM 718 N N . GLN A 1 91 ? -14.394 12.451 20.083 1.00 94.94 91 GLN A N 1
ATOM 719 C CA . GLN A 1 91 ? -13.060 13.063 19.973 1.00 94.94 91 GLN A CA 1
ATOM 720 C C . GLN A 1 91 ? -12.182 12.816 21.214 1.00 94.94 91 GLN A C 1
ATOM 722 O O . GLN A 1 91 ? -10.980 12.579 21.090 1.00 94.94 91 GLN A O 1
ATOM 727 N N . ASN A 1 92 ? -12.762 12.846 22.417 1.00 95.31 92 ASN A N 1
ATOM 728 C CA . ASN A 1 92 ? -12.011 12.644 23.660 1.00 95.31 92 ASN A CA 1
ATOM 729 C C . ASN A 1 92 ? -11.424 11.226 23.748 1.00 95.31 92 ASN A C 1
ATOM 731 O O . ASN A 1 92 ? -10.273 11.044 24.150 1.00 95.31 92 ASN A O 1
ATOM 735 N N . GLU A 1 93 ? -12.189 10.222 23.332 1.00 97.06 93 GLU A N 1
ATOM 736 C CA . GLU A 1 93 ? -11.784 8.821 23.286 1.00 97.06 93 GLU A CA 1
ATOM 737 C C . GLU A 1 93 ? -10.754 8.583 22.183 1.00 97.06 93 GLU A C 1
ATOM 739 O O . GLU A 1 93 ? -9.794 7.850 22.408 1.00 97.06 93 GLU A O 1
ATOM 744 N N . MET A 1 94 ? -10.875 9.250 21.030 1.00 95.31 94 MET A N 1
ATOM 745 C CA . MET A 1 94 ? -9.847 9.211 19.982 1.00 95.31 94 MET A CA 1
ATOM 746 C C . MET A 1 94 ? -8.515 9.818 20.443 1.00 95.31 94 MET A C 1
ATOM 748 O O . MET A 1 94 ? -7.456 9.259 20.144 1.00 95.31 94 MET A O 1
ATOM 752 N N . ILE A 1 95 ? -8.539 10.915 21.212 1.00 94.69 95 ILE A N 1
ATOM 753 C CA . ILE A 1 95 ? -7.332 11.493 21.831 1.00 94.69 95 ILE A CA 1
ATOM 754 C C . ILE A 1 95 ? -6.728 10.500 22.830 1.00 94.69 95 ILE A C 1
ATOM 756 O O . ILE A 1 95 ? -5.520 10.250 22.804 1.00 94.69 95 ILE A O 1
ATOM 760 N N . MET A 1 96 ? -7.559 9.895 23.688 1.00 95.62 96 MET A N 1
ATOM 761 C CA . MET A 1 96 ? -7.121 8.874 24.644 1.00 95.62 96 MET A CA 1
ATOM 762 C C . MET A 1 96 ? -6.464 7.682 23.934 1.00 95.62 96 MET A C 1
ATOM 764 O O . MET A 1 96 ? -5.369 7.264 24.320 1.00 95.62 96 MET A O 1
ATOM 768 N N . PHE A 1 97 ? -7.109 7.181 22.880 1.00 96.81 97 PHE A N 1
ATOM 769 C CA . PHE A 1 97 ? -6.631 6.088 22.043 1.00 96.81 97 PHE A CA 1
ATOM 770 C C . PHE A 1 97 ? -5.267 6.414 21.440 1.00 96.81 97 PHE A C 1
ATOM 772 O O . PHE A 1 97 ? -4.312 5.667 21.644 1.00 96.81 97 PHE A O 1
ATOM 779 N N . ASN A 1 98 ? -5.152 7.539 20.727 1.00 95.19 98 ASN A N 1
ATOM 780 C CA . ASN A 1 98 ? -3.920 7.919 20.034 1.00 95.19 98 ASN A CA 1
ATOM 781 C C . AS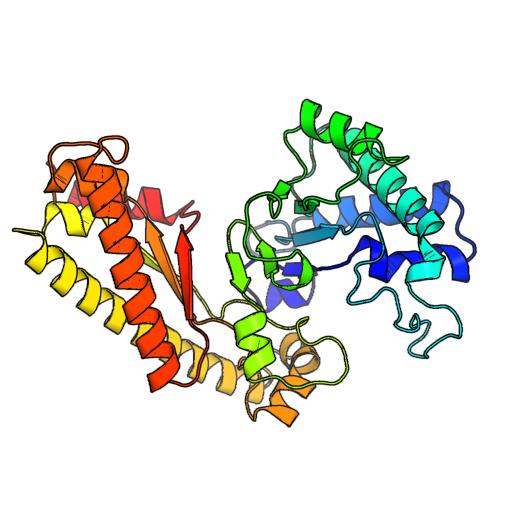N A 1 98 ? -2.773 8.123 21.023 1.00 95.19 98 ASN A C 1
ATOM 783 O O . ASN A 1 98 ? -1.673 7.607 20.816 1.00 95.19 98 ASN A O 1
ATOM 787 N N . ARG A 1 99 ? -3.043 8.791 22.148 1.00 94.81 99 ARG A N 1
ATOM 788 C CA . ARG A 1 99 ? -2.060 8.993 23.211 1.00 94.81 99 ARG A CA 1
ATOM 789 C C . ARG A 1 99 ? -1.540 7.665 23.767 1.00 94.81 99 ARG A C 1
ATOM 791 O O . ARG A 1 99 ? -0.328 7.533 23.949 1.00 94.81 99 ARG A O 1
ATOM 798 N N . ALA A 1 100 ? -2.427 6.707 24.037 1.00 95.94 100 ALA A N 1
ATOM 799 C CA . ALA A 1 100 ? -2.064 5.390 24.554 1.00 95.94 100 ALA A CA 1
ATOM 800 C C . ALA A 1 100 ? -1.326 4.541 23.506 1.00 95.94 100 ALA A C 1
ATOM 802 O O . ALA A 1 100 ? -0.303 3.933 23.818 1.00 95.94 100 ALA A O 1
ATOM 803 N N . PHE A 1 101 ? -1.795 4.548 22.258 1.00 95.94 101 PHE A N 1
ATOM 804 C CA . PHE A 1 101 ? -1.190 3.815 21.149 1.00 95.94 101 PHE A CA 1
ATOM 805 C C . PHE A 1 101 ? 0.244 4.283 20.879 1.00 95.94 101 PHE A C 1
ATOM 807 O O . PHE A 1 101 ? 1.166 3.471 20.823 1.00 95.94 101 PHE A O 1
ATOM 814 N N . LEU A 1 102 ? 0.453 5.598 20.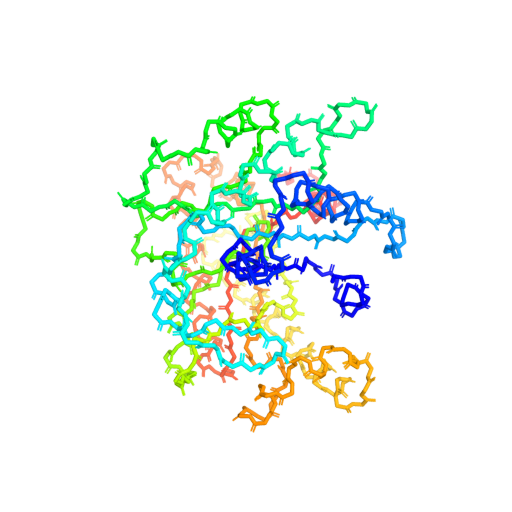791 1.00 94.50 102 LEU A N 1
ATOM 815 C CA . LEU A 1 102 ? 1.774 6.187 20.580 1.00 94.50 102 LEU A CA 1
ATOM 816 C C . LEU A 1 102 ? 2.702 5.979 21.783 1.00 94.50 102 LEU A C 1
ATOM 818 O O . LEU A 1 102 ? 3.901 5.819 21.587 1.00 94.50 102 LEU A O 1
ATOM 822 N N . GLU A 1 103 ? 2.172 5.916 23.011 1.00 93.88 103 GLU A N 1
ATOM 823 C CA . GLU A 1 103 ? 2.967 5.546 24.194 1.00 93.88 103 GLU A CA 1
ATOM 824 C C . GLU A 1 103 ? 3.565 4.148 24.055 1.00 93.88 103 GLU A C 1
ATOM 826 O O . GLU A 1 103 ? 4.762 3.971 24.251 1.00 93.88 103 GLU A O 1
ATOM 831 N N . VAL A 1 104 ? 2.744 3.170 23.665 1.00 94.94 104 VAL A N 1
ATOM 832 C CA . VAL A 1 104 ? 3.189 1.784 23.457 1.00 94.94 104 VAL A CA 1
ATOM 833 C C . VAL A 1 104 ? 4.269 1.718 22.374 1.00 94.94 104 VAL A C 1
ATOM 835 O O . VAL A 1 104 ? 5.267 1.015 22.534 1.00 94.94 104 VAL A O 1
ATOM 838 N N . LEU A 1 105 ? 4.102 2.467 21.279 1.00 93.75 105 LEU A N 1
ATOM 839 C CA . LEU A 1 105 ? 5.102 2.522 20.209 1.00 93.75 105 LEU A CA 1
ATOM 840 C C . LEU A 1 105 ? 6.400 3.223 20.645 1.00 93.75 105 LEU A C 1
ATOM 842 O O . LEU A 1 105 ? 7.476 2.811 20.215 1.00 93.75 105 LEU A O 1
ATOM 846 N N . ALA A 1 106 ? 6.317 4.255 21.490 1.00 92.19 106 ALA A N 1
ATOM 847 C CA . ALA A 1 106 ? 7.476 4.980 22.016 1.00 92.19 106 ALA A CA 1
ATOM 848 C C . ALA A 1 106 ? 8.312 4.127 22.983 1.00 92.19 106 ALA A C 1
ATOM 850 O O . ALA A 1 106 ? 9.551 4.148 22.908 1.00 92.19 106 ALA A O 1
ATOM 851 N N . GLU A 1 107 ? 7.634 3.381 23.864 1.00 92.62 107 GLU A N 1
ATOM 852 C CA . GLU A 1 107 ? 8.232 2.437 24.817 1.00 92.62 107 GLU A CA 1
ATOM 853 C C . GLU A 1 107 ? 8.984 1.320 24.082 1.00 92.62 107 GLU A C 1
ATOM 855 O O . GLU A 1 107 ? 10.137 1.049 24.400 1.00 92.62 107 GLU A O 1
ATOM 860 N N . GLY A 1 108 ? 8.390 0.758 23.025 1.00 89.94 108 GLY A N 1
ATOM 861 C CA . GLY A 1 108 ? 8.996 -0.333 22.262 1.00 89.94 108 GLY A CA 1
ATOM 862 C C . GLY A 1 108 ? 8.861 -1.695 22.951 1.00 89.94 108 GLY A C 1
ATOM 863 O O . GLY A 1 108 ? 8.051 -1.888 23.859 1.00 89.94 108 GLY A O 1
ATOM 864 N N . ASP A 1 109 ? 9.608 -2.684 22.460 1.00 89.50 109 AS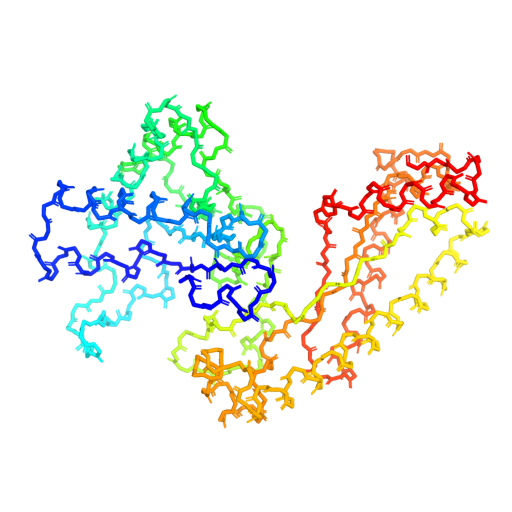P A N 1
ATOM 865 C CA . ASP A 1 109 ? 9.626 -4.030 23.036 1.00 89.50 109 ASP A CA 1
ATOM 866 C C . ASP A 1 109 ? 10.377 -4.083 24.383 1.00 89.50 109 ASP A C 1
ATOM 868 O O . ASP A 1 109 ? 10.872 -3.084 24.893 1.00 89.50 109 ASP A O 1
ATOM 872 N N . ALA A 1 110 ? 10.518 -5.276 24.971 1.00 88.75 110 ALA A N 1
ATOM 873 C CA . ALA A 1 110 ? 11.230 -5.462 26.243 1.00 88.75 110 ALA A CA 1
ATOM 874 C C . ALA A 1 110 ? 12.730 -5.068 26.217 1.00 88.75 110 ALA A C 1
ATOM 876 O O . ALA A 1 110 ? 13.419 -5.200 27.230 1.00 88.75 110 ALA A O 1
ATOM 877 N N . ARG A 1 111 ? 13.264 -4.670 25.059 1.00 89.38 111 ARG A N 1
ATOM 878 C CA . ARG A 1 111 ? 14.624 -4.160 24.844 1.00 89.38 111 ARG A CA 1
ATOM 879 C C . ARG A 1 111 ? 14.605 -2.765 24.207 1.00 89.38 111 ARG A C 1
ATOM 881 O O . ARG A 1 111 ? 15.584 -2.401 23.552 1.00 89.38 111 ARG A O 1
ATOM 888 N N . ASP A 1 112 ? 13.498 -2.040 24.352 1.00 84.94 112 ASP A N 1
ATOM 889 C CA . ASP A 1 112 ? 13.260 -0.702 23.808 1.00 84.94 112 ASP A CA 1
ATOM 890 C C . ASP A 1 112 ? 13.402 -0.632 22.276 1.00 84.94 112 ASP A C 1
ATOM 892 O O . ASP A 1 112 ? 13.793 0.394 21.711 1.00 84.94 112 ASP A O 1
ATOM 896 N N . ARG A 1 113 ? 13.139 -1.739 21.568 1.00 88.19 113 ARG A N 1
ATOM 897 C CA . ARG A 1 113 ? 13.190 -1.774 20.100 1.00 88.19 113 ARG A CA 1
ATOM 898 C C . ARG A 1 113 ? 11.843 -1.408 19.510 1.00 88.19 113 ARG A C 1
ATOM 900 O O . ARG A 1 113 ? 10.793 -1.760 20.038 1.00 88.19 113 ARG A O 1
ATOM 907 N N . VAL A 1 114 ? 11.890 -0.762 18.351 1.00 90.75 114 VAL A N 1
ATOM 908 C CA . VAL A 1 114 ? 10.696 -0.437 17.575 1.00 90.75 114 VAL A CA 1
ATOM 909 C C . VAL A 1 114 ? 9.957 -1.705 17.135 1.00 90.75 114 VAL A C 1
ATOM 911 O O . VAL A 1 114 ? 10.570 -2.682 16.693 1.00 90.75 114 VAL A O 1
ATOM 914 N N . PHE A 1 115 ? 8.629 -1.674 17.213 1.00 90.75 115 PHE A N 1
ATOM 915 C CA . PHE A 1 115 ? 7.786 -2.702 16.614 1.00 90.75 115 PHE A CA 1
ATOM 916 C C . PHE A 1 115 ? 7.726 -2.534 15.098 1.00 90.75 115 PHE A C 1
ATOM 918 O O . PHE A 1 115 ? 7.569 -1.430 14.585 1.00 90.75 115 PHE A O 1
ATOM 925 N N . THR A 1 116 ? 7.818 -3.644 14.366 1.00 88.56 116 THR A N 1
ATOM 926 C CA . THR A 1 116 ? 7.655 -3.619 12.905 1.00 88.56 116 THR A CA 1
ATOM 927 C C . THR A 1 116 ? 6.185 -3.478 12.510 1.00 88.56 116 THR A C 1
ATOM 929 O O . THR A 1 116 ? 5.886 -2.841 11.502 1.00 88.56 116 THR A O 1
ATOM 932 N N . PHE A 1 117 ? 5.274 -4.061 13.300 1.00 91.06 117 PHE A N 1
ATOM 933 C CA . PHE A 1 117 ? 3.839 -4.070 13.025 1.00 91.06 117 PHE A CA 1
ATOM 934 C C . PHE A 1 117 ? 2.984 -3.587 14.217 1.00 91.06 117 PHE A C 1
ATOM 936 O O . PHE A 1 117 ? 3.443 -3.622 15.354 1.00 91.06 117 PHE A O 1
ATOM 943 N N . PRO A 1 118 ? 1.735 -3.141 13.985 1.00 92.50 118 PRO A N 1
ATOM 944 C CA . PRO A 1 118 ? 1.251 -2.751 12.664 1.00 92.50 118 PRO A CA 1
ATOM 945 C C . PRO A 1 118 ? 2.061 -1.556 12.159 1.00 92.50 118 PRO A C 1
ATOM 947 O O . PRO A 1 118 ? 2.677 -0.862 12.955 1.00 92.50 118 PRO A O 1
ATOM 950 N N . ILE A 1 119 ? 2.069 -1.312 10.853 1.00 90.81 119 ILE A N 1
ATOM 951 C CA . ILE A 1 119 ? 2.567 -0.046 10.318 1.00 90.81 119 ILE A CA 1
ATOM 952 C C . ILE A 1 119 ? 1.489 1.012 10.582 1.00 90.81 119 ILE A C 1
ATOM 954 O O . ILE A 1 119 ? 0.404 0.919 9.995 1.00 90.81 119 ILE A O 1
ATOM 958 N N . PRO A 1 120 ? 1.731 1.993 11.466 1.00 93.00 120 PRO A N 1
ATOM 959 C CA . PRO A 1 120 ? 0.803 3.093 11.660 1.00 93.00 120 PRO A CA 1
ATOM 960 C C . PRO A 1 120 ? 0.916 4.099 10.511 1.00 93.00 120 PRO A C 1
ATOM 962 O O . PRO A 1 120 ? 2.015 4.472 10.096 1.00 93.00 120 PRO A O 1
ATOM 965 N N . THR A 1 121 ? -0.230 4.543 9.999 1.00 90.56 121 THR A N 1
ATOM 966 C CA . THR A 1 121 ? -0.325 5.586 8.972 1.00 90.56 121 THR A CA 1
ATOM 967 C C . THR A 1 121 ? -1.280 6.680 9.427 1.00 90.56 121 THR A C 1
ATOM 969 O O . THR A 1 121 ? -2.453 6.398 9.655 1.00 90.56 121 THR A O 1
ATOM 972 N N . TYR A 1 122 ? -0.793 7.913 9.503 1.00 90.88 122 TYR A N 1
ATOM 973 C CA . TYR A 1 122 ? -1.590 9.095 9.827 1.00 90.88 122 TYR A CA 1
ATOM 974 C C . TYR A 1 122 ? -1.870 9.886 8.553 1.00 90.88 122 TYR A C 1
ATOM 976 O O . TYR A 1 122 ? -0.968 10.101 7.736 1.00 90.88 122 TYR A O 1
ATOM 984 N N . ASN A 1 123 ? -3.119 10.294 8.359 1.00 84.69 123 ASN A N 1
ATOM 985 C CA . ASN A 1 123 ? -3.481 11.170 7.251 1.00 84.69 123 ASN A CA 1
ATOM 986 C C . ASN A 1 123 ? -3.159 12.619 7.631 1.00 84.69 123 ASN A C 1
ATOM 988 O O . ASN A 1 123 ? -3.483 13.047 8.734 1.00 84.69 123 ASN A O 1
ATOM 992 N N . ILE A 1 124 ? -2.525 13.362 6.722 1.00 86.69 124 ILE A N 1
ATOM 993 C CA . ILE A 1 124 ? -2.316 14.807 6.873 1.00 86.69 124 ILE A CA 1
ATOM 994 C C . ILE A 1 124 ? -2.929 15.520 5.675 1.00 86.69 124 ILE A C 1
ATOM 996 O O . ILE A 1 124 ? -2.657 15.170 4.525 1.00 86.69 124 ILE A O 1
ATOM 1000 N N . ASP A 1 125 ? -3.752 16.518 5.946 1.00 83.69 125 ASP A N 1
ATOM 1001 C CA . ASP A 1 125 ? -4.415 17.360 4.957 1.00 83.69 125 ASP A CA 1
ATOM 1002 C C . ASP A 1 125 ? -4.162 18.848 5.287 1.00 83.69 125 ASP A C 1
ATOM 1004 O O . ASP A 1 125 ? -3.498 19.150 6.284 1.00 83.69 125 ASP A O 1
ATOM 1008 N N . PRO A 1 126 ? -4.622 19.802 4.456 1.00 85.50 126 PRO A N 1
ATOM 1009 C CA . PRO A 1 126 ? -4.418 21.226 4.730 1.00 85.50 126 PRO A CA 1
ATOM 1010 C C . PRO A 1 126 ? -5.041 21.740 6.039 1.00 85.50 126 PRO A C 1
ATOM 1012 O O . PRO A 1 126 ? -4.643 22.807 6.502 1.00 85.50 126 PRO A O 1
ATOM 1015 N N . ALA A 1 127 ? -6.016 21.029 6.609 1.00 84.44 127 ALA A N 1
ATOM 1016 C CA . ALA A 1 127 ? -6.696 21.379 7.854 1.00 84.44 127 ALA A CA 1
ATOM 1017 C C . ALA A 1 127 ? -6.108 20.660 9.083 1.00 84.44 127 ALA A C 1
ATOM 1019 O O . ALA A 1 127 ? -6.579 20.895 10.196 1.00 84.44 127 ALA A O 1
ATOM 1020 N N . PHE A 1 128 ? -5.089 19.812 8.901 1.00 87.06 128 PHE A N 1
ATOM 1021 C CA . PHE A 1 128 ? -4.454 19.069 9.982 1.00 87.06 128 PHE A CA 1
ATOM 1022 C C . PHE A 1 128 ? -3.911 20.018 11.057 1.00 87.06 128 PHE A C 1
ATOM 1024 O O . PHE A 1 128 ? -3.053 20.863 10.790 1.00 87.06 128 PHE A O 1
ATOM 1031 N N . ASP A 1 129 ? -4.407 19.857 12.282 1.00 86.62 129 ASP A N 1
ATOM 1032 C CA . ASP A 1 129 ? -3.971 20.636 13.435 1.00 86.62 129 ASP A CA 1
ATOM 1033 C C . ASP A 1 129 ? -2.673 20.049 14.005 1.00 86.62 129 ASP A C 1
ATOM 1035 O O . ASP A 1 129 ? -2.675 19.041 14.710 1.00 86.62 129 ASP A O 1
ATOM 1039 N N . TRP A 1 130 ? -1.549 20.683 13.669 1.00 88.25 130 TRP A N 1
ATOM 1040 C CA . TRP A 1 130 ? -0.201 20.266 14.069 1.00 88.25 130 TRP A CA 1
ATOM 1041 C C . TRP A 1 130 ? 0.043 20.350 15.578 1.00 88.25 130 TRP A C 1
ATOM 1043 O O . TRP A 1 130 ? 0.911 19.639 16.094 1.00 88.25 130 TRP A O 1
ATOM 1053 N N . ASP A 1 131 ? -0.737 21.187 16.262 1.00 84.88 131 ASP A N 1
ATOM 1054 C CA . ASP A 1 131 ? -0.640 21.459 17.693 1.00 84.88 131 ASP A CA 1
ATOM 1055 C C . ASP A 1 131 ? -1.785 20.790 18.477 1.00 84.88 131 ASP A C 1
ATOM 1057 O O . ASP A 1 131 ? -1.991 21.086 19.659 1.00 84.88 131 ASP A O 1
ATOM 1061 N N . ALA A 1 132 ? -2.531 19.872 17.842 1.00 81.62 132 ALA A N 1
ATOM 1062 C CA . ALA A 1 132 ? -3.648 19.195 18.485 1.00 81.62 132 ALA A CA 1
ATOM 1063 C C . ALA A 1 132 ? -3.189 18.429 19.745 1.00 81.62 132 ALA A C 1
ATOM 1065 O O . ALA A 1 132 ? -2.167 17.726 19.717 1.00 81.62 132 ALA A O 1
ATOM 1066 N N . PRO A 1 133 ? -3.960 18.489 20.850 1.00 75.00 133 PRO A N 1
ATOM 1067 C CA . PRO A 1 133 ? -3.616 17.793 22.084 1.00 75.00 133 PRO A CA 1
ATOM 1068 C C . PRO A 1 133 ? -3.403 16.288 21.872 1.00 75.00 133 PRO A C 1
ATOM 1070 O O . PRO A 1 133 ? -4.280 15.594 21.352 1.00 75.00 133 PRO A O 1
ATOM 1073 N N . GLY A 1 134 ? -2.265 15.760 22.330 1.00 72.69 134 GLY A N 1
ATOM 1074 C CA . GLY A 1 134 ? -1.921 14.339 22.224 1.00 72.69 134 GLY A CA 1
ATOM 1075 C C . GLY A 1 134 ? -1.007 13.982 21.047 1.00 72.69 134 GLY A C 1
ATOM 1076 O O . GLY A 1 134 ? -0.541 12.840 20.988 1.00 72.69 134 GLY A O 1
ATOM 1077 N N . LEU A 1 135 ? -0.700 14.928 20.149 1.00 84.06 135 LEU A N 1
ATOM 1078 C CA . LEU A 1 135 ? 0.261 14.727 19.057 1.00 84.06 135 LEU A CA 1
ATOM 1079 C C . LEU A 1 135 ? 1.725 14.858 19.493 1.00 84.06 135 LEU A C 1
ATOM 1081 O O . LEU A 1 135 ? 2.618 14.488 18.736 1.00 84.06 135 LEU A O 1
ATOM 1085 N N . GLU A 1 136 ? 2.026 15.295 20.717 1.00 87.81 136 GLU A N 1
ATOM 1086 C CA . GLU A 1 136 ? 3.413 15.423 21.188 1.00 87.81 136 GLU A CA 1
ATOM 1087 C C . GLU A 1 136 ? 4.167 14.089 21.080 1.00 87.81 136 GLU A C 1
ATOM 1089 O O . GLU A 1 136 ? 5.319 14.038 20.647 1.00 87.81 136 GLU A O 1
ATOM 1094 N N . ARG A 1 137 ? 3.477 12.982 21.385 1.00 88.69 137 ARG A N 1
ATOM 1095 C CA . ARG A 1 137 ? 4.031 11.630 21.231 1.00 88.69 137 ARG A CA 1
ATOM 1096 C C . ARG A 1 137 ? 4.144 11.185 19.782 1.00 88.69 137 ARG A C 1
ATOM 1098 O O . ARG A 1 137 ? 5.024 10.393 19.466 1.00 88.69 137 ARG A O 1
ATOM 1105 N N . LEU A 1 138 ? 3.283 11.681 18.897 1.00 91.81 138 LEU A N 1
ATOM 1106 C CA . LEU A 1 138 ? 3.379 11.395 17.467 1.00 91.81 138 LEU A CA 1
ATOM 1107 C C . LEU A 1 138 ? 4.726 11.898 16.943 1.00 91.81 138 LEU A C 1
ATOM 1109 O O . LEU A 1 138 ? 5.452 11.162 16.269 1.00 91.81 138 LEU A O 1
ATOM 1113 N N . TRP A 1 139 ? 5.092 13.118 17.333 1.00 92.19 139 TRP A N 1
ATOM 1114 C CA . TRP A 1 139 ? 6.370 13.731 16.984 1.00 92.19 139 TRP A CA 1
ATOM 1115 C C . TRP A 1 139 ? 7.556 13.046 17.666 1.00 92.19 139 TRP A C 1
ATOM 1117 O O . TRP A 1 139 ? 8.575 12.818 17.014 1.00 92.19 139 TRP A O 1
ATOM 1127 N N . GLU A 1 140 ? 7.418 12.646 18.933 1.00 90.88 140 GLU A N 1
ATOM 1128 C CA . GLU A 1 140 ? 8.440 11.879 19.657 1.00 90.88 140 GLU A CA 1
ATOM 1129 C C . GLU A 1 140 ? 8.776 10.558 18.949 1.00 90.88 140 GLU A C 1
ATOM 1131 O O . GLU A 1 140 ? 9.941 10.294 18.641 1.00 90.88 140 GLU A O 1
ATOM 1136 N N . VAL A 1 141 ? 7.762 9.741 18.647 1.00 90.88 141 VAL A N 1
ATOM 1137 C CA . VAL A 1 141 ? 7.938 8.445 17.971 1.00 90.88 141 VAL A CA 1
ATOM 1138 C C . VAL A 1 141 ? 8.520 8.654 16.568 1.00 90.88 141 VAL A C 1
ATOM 1140 O O . VAL A 1 141 ? 9.442 7.931 16.174 1.00 90.88 141 VAL A O 1
ATOM 1143 N N . THR A 1 142 ? 8.066 9.693 15.855 1.00 93.19 142 THR A N 1
ATOM 1144 C CA . THR A 1 142 ? 8.591 10.060 14.528 1.00 93.19 142 THR A CA 1
ATOM 1145 C C . THR A 1 142 ? 10.078 10.379 14.595 1.00 93.19 142 THR A C 1
ATOM 1147 O O . THR A 1 142 ? 10.859 9.830 13.817 1.00 93.19 142 THR A O 1
ATOM 1150 N N . ALA A 1 143 ? 10.491 11.215 15.546 1.00 91.88 143 ALA A N 1
ATOM 1151 C CA . ALA A 1 143 ? 11.888 11.597 15.721 1.00 91.88 143 ALA A CA 1
ATOM 1152 C C . ALA A 1 143 ? 12.767 10.425 16.186 1.00 91.88 143 ALA A C 1
ATOM 1154 O O . ALA A 1 143 ? 13.914 10.308 15.755 1.00 91.88 143 ALA A O 1
ATOM 1155 N N . LYS A 1 144 ? 12.238 9.554 17.052 1.00 89.69 144 LYS A N 1
ATOM 1156 C CA . LYS A 1 144 ? 12.986 8.436 17.643 1.00 89.69 144 LYS A CA 1
ATOM 1157 C C . LYS A 1 144 ? 13.175 7.267 16.676 1.00 89.69 144 LYS A C 1
ATOM 1159 O O . LYS A 1 144 ? 14.255 6.681 16.638 1.00 89.69 144 LYS A O 1
ATOM 1164 N N . TYR A 1 145 ? 12.140 6.916 15.913 1.00 88.25 145 TYR A N 1
ATOM 1165 C CA . TYR A 1 145 ? 12.095 5.664 15.149 1.00 88.25 145 TYR A CA 1
ATOM 1166 C C . TYR A 1 145 ? 11.778 5.825 13.656 1.00 88.25 145 TYR A C 1
ATOM 1168 O O . TYR A 1 145 ? 11.846 4.840 12.922 1.00 88.25 145 TYR A O 1
ATOM 1176 N N . GLY A 1 146 ? 11.433 7.026 13.180 1.00 88.81 146 GLY A N 1
ATOM 1177 C CA . GLY A 1 146 ? 11.028 7.241 11.785 1.00 88.81 146 GLY A CA 1
ATOM 1178 C C . GLY A 1 146 ? 9.654 6.652 11.434 1.00 88.81 146 GLY A C 1
ATOM 1179 O O . GLY A 1 146 ? 9.367 6.431 10.258 1.00 88.81 146 GLY A O 1
ATOM 1180 N N . ILE A 1 147 ? 8.822 6.385 12.444 1.00 87.19 147 ILE A N 1
ATOM 1181 C CA . ILE A 1 147 ? 7.416 5.975 12.317 1.00 87.19 147 ILE A CA 1
ATOM 1182 C C . ILE A 1 147 ? 6.541 6.938 13.130 1.00 87.19 147 ILE A C 1
ATOM 1184 O O . ILE A 1 147 ? 7.024 7.472 14.122 1.00 87.19 147 ILE A O 1
ATOM 1188 N N . PRO A 1 148 ? 5.260 7.137 12.796 1.00 89.88 148 PRO A N 1
ATOM 1189 C CA . PRO A 1 148 ? 4.487 6.493 11.736 1.00 89.88 148 PRO A CA 1
ATOM 1190 C C . PRO A 1 148 ? 4.782 7.005 10.327 1.00 89.88 148 PRO A C 1
ATOM 1192 O O . PRO A 1 148 ? 5.539 7.950 10.119 1.00 89.88 148 PRO A O 1
ATOM 1195 N N . TYR A 1 149 ? 4.152 6.367 9.340 1.00 89.00 149 TYR A N 1
ATOM 1196 C CA . TYR A 1 149 ? 4.051 6.927 7.998 1.00 89.00 149 TYR A CA 1
ATOM 1197 C C . TYR A 1 149 ? 2.977 8.010 7.934 1.00 89.00 149 TYR A C 1
ATOM 1199 O O . TYR A 1 149 ? 1.946 7.927 8.599 1.00 89.00 149 TYR A O 1
ATOM 1207 N N . PHE A 1 150 ? 3.201 8.994 7.065 1.00 89.50 150 PHE A N 1
ATOM 1208 C CA . PHE A 1 150 ? 2.249 10.065 6.800 1.00 89.50 150 PHE A CA 1
ATOM 1209 C C . PHE A 1 150 ? 1.704 9.945 5.378 1.00 89.50 150 PHE A C 1
ATOM 1211 O O . PHE A 1 150 ? 2.441 10.039 4.389 1.00 89.50 150 PHE A O 1
ATOM 1218 N N . ALA A 1 151 ? 0.396 9.739 5.263 1.00 84.00 151 ALA A N 1
ATOM 1219 C CA . ALA A 1 151 ? -0.308 9.868 3.999 1.00 84.00 151 ALA A CA 1
ATOM 1220 C C . ALA A 1 151 ? -0.565 11.359 3.746 1.00 84.00 151 ALA A C 1
ATOM 1222 O O . ALA A 1 151 ? -1.468 11.955 4.325 1.00 84.00 151 ALA A O 1
ATOM 1223 N N . ASN A 1 152 ? 0.291 11.961 2.918 1.00 83.19 152 ASN A N 1
ATOM 1224 C CA . ASN A 1 152 ? 0.254 13.393 2.634 1.00 83.19 152 ASN A CA 1
ATOM 1225 C C . ASN A 1 152 ? -0.762 13.753 1.537 1.00 83.19 152 ASN A C 1
ATOM 1227 O O . ASN A 1 152 ? -0.577 13.349 0.383 1.00 83.19 152 ASN A O 1
ATOM 1231 N N . TYR A 1 153 ? -1.777 14.534 1.918 1.00 78.81 153 TYR A N 1
ATOM 1232 C CA . TYR A 1 153 ? -2.808 15.129 1.060 1.00 78.81 153 TYR A CA 1
ATOM 1233 C C . TYR A 1 153 ? -2.694 16.661 0.951 1.00 78.81 153 TYR A C 1
ATOM 1235 O O . TYR A 1 153 ? -3.432 17.267 0.185 1.00 78.81 153 TYR A O 1
ATOM 1243 N N . VAL A 1 154 ? -1.743 17.302 1.644 1.00 81.31 154 VAL A N 1
ATOM 1244 C CA . VAL A 1 154 ? -1.590 18.773 1.696 1.00 81.31 154 VAL A CA 1
ATOM 1245 C C . VAL A 1 154 ? -1.435 19.400 0.306 1.00 81.31 154 VAL A C 1
ATOM 1247 O O . VAL A 1 154 ? -1.984 20.462 0.040 1.00 81.31 154 VAL A O 1
ATOM 1250 N N . ASN A 1 155 ? -0.708 18.729 -0.590 1.00 71.12 155 ASN A N 1
ATOM 1251 C CA . ASN A 1 155 ? -0.469 19.180 -1.967 1.00 71.12 155 ASN A CA 1
ATOM 1252 C C . ASN A 1 155 ? -1.156 18.273 -3.002 1.00 71.12 155 ASN A C 1
ATOM 1254 O O . ASN A 1 155 ? -0.640 18.096 -4.107 1.00 71.12 155 ASN A O 1
ATOM 1258 N N . SER A 1 156 ? -2.254 17.616 -2.627 1.00 65.25 156 SER A N 1
ATOM 1259 C CA . SER A 1 156 ? -2.975 16.683 -3.492 1.00 65.25 156 SER A CA 1
ATOM 1260 C C . SER A 1 156 ? -4.352 17.225 -3.863 1.00 65.25 156 SER A C 1
ATOM 1262 O O . SER A 1 156 ? -5.040 17.791 -3.025 1.00 65.25 156 SER A O 1
ATOM 1264 N N . ASP A 1 157 ? -4.798 16.949 -5.091 1.00 57.88 157 ASP A N 1
ATOM 1265 C CA . ASP A 1 157 ? -6.204 17.119 -5.496 1.00 57.88 157 ASP A CA 1
ATOM 1266 C C . ASP A 1 157 ? -7.124 16.015 -4.919 1.00 57.88 157 ASP A C 1
ATOM 1268 O O . ASP A 1 157 ? -8.277 15.876 -5.333 1.00 57.88 157 ASP A O 1
ATOM 1272 N N . MET A 1 158 ? -6.596 15.160 -4.037 1.00 60.66 158 MET A N 1
ATOM 1273 C CA . MET A 1 158 ? -7.318 14.097 -3.339 1.00 60.66 158 MET A CA 1
ATOM 1274 C C . MET A 1 158 ? -7.459 14.457 -1.864 1.00 60.66 158 MET A C 1
ATOM 1276 O O . MET A 1 158 ? -6.497 14.906 -1.242 1.00 60.66 158 MET A O 1
ATOM 1280 N N . SER A 1 159 ? -8.629 14.194 -1.294 1.00 61.06 159 SER A N 1
ATOM 1281 C CA . SER A 1 159 ? -8.846 14.240 0.150 1.00 61.06 159 SER A CA 1
ATOM 1282 C C . SER A 1 159 ? -8.468 12.907 0.824 1.00 61.06 159 SER A C 1
ATOM 1284 O O . SER A 1 159 ? -8.383 11.875 0.147 1.00 61.06 159 SER A O 1
ATOM 1286 N N . PRO A 1 160 ? -8.286 12.881 2.158 1.00 61.06 160 PRO A N 1
ATOM 1287 C CA . PRO A 1 160 ? -8.174 11.635 2.924 1.00 61.06 160 PRO A CA 1
ATOM 1288 C C . PRO A 1 160 ? -9.351 10.667 2.723 1.00 61.06 160 PRO A C 1
ATOM 1290 O O . PRO A 1 160 ? -9.185 9.457 2.873 1.00 61.06 160 PRO A O 1
ATOM 1293 N N . ASP A 1 161 ? -10.521 11.189 2.353 1.00 60.84 161 ASP A N 1
ATOM 1294 C CA . ASP A 1 161 ? -11.714 10.403 2.043 1.00 60.84 161 ASP A CA 1
ATOM 1295 C C . ASP A 1 161 ? -11.651 9.765 0.639 1.00 60.84 161 ASP A C 1
ATOM 1297 O O . ASP A 1 161 ? -12.237 8.706 0.414 1.00 60.84 161 ASP A O 1
ATOM 1301 N N . ASP A 1 162 ? -10.880 10.346 -0.290 1.00 52.47 162 ASP A N 1
ATOM 1302 C CA . ASP A 1 162 ? -10.729 9.873 -1.675 1.00 52.47 162 ASP A CA 1
ATOM 1303 C C . ASP A 1 162 ? -9.693 8.749 -1.831 1.00 52.47 162 ASP A C 1
ATOM 1305 O O . ASP A 1 162 ? -9.586 8.154 -2.910 1.00 52.47 162 ASP A O 1
ATOM 1309 N N . ALA A 1 163 ? -8.891 8.457 -0.801 1.00 54.47 163 ALA A N 1
ATOM 1310 C CA . ALA A 1 163 ? -7.839 7.452 -0.897 1.00 54.47 163 ALA A CA 1
ATOM 1311 C C . ALA A 1 163 ? -7.657 6.635 0.380 1.00 54.47 163 ALA A C 1
ATOM 1313 O O . ALA A 1 163 ? -7.623 7.149 1.493 1.00 54.47 163 ALA A O 1
ATOM 1314 N N . ARG A 1 164 ? -7.435 5.329 0.211 1.00 59.19 164 ARG A N 1
ATOM 1315 C CA . ARG A 1 164 ? -7.017 4.451 1.311 1.00 59.19 164 ARG A CA 1
ATOM 1316 C C . ARG A 1 164 ? -5.625 3.900 1.048 1.00 59.19 164 ARG A C 1
ATOM 1318 O O . ARG A 1 164 ? -5.328 3.401 -0.041 1.00 59.19 164 ARG A O 1
ATOM 1325 N N . SER A 1 165 ? -4.780 3.989 2.071 1.00 51.06 165 SER A N 1
ATOM 1326 C CA . SER A 1 165 ? -3.440 3.406 2.079 1.00 51.06 165 SER A CA 1
ATOM 1327 C C . SER A 1 165 ? -3.546 1.911 2.363 1.00 51.06 165 SER A C 1
ATOM 1329 O O . SER A 1 165 ? -3.730 1.490 3.503 1.00 51.06 165 SER A O 1
ATOM 1331 N N . MET A 1 166 ? -3.416 1.093 1.323 1.00 52.06 166 MET A N 1
ATOM 1332 C CA . MET A 1 166 ? -3.480 -0.367 1.416 1.00 52.06 166 MET A CA 1
ATOM 1333 C C . MET A 1 166 ? -2.080 -0.967 1.588 1.00 52.06 166 MET A C 1
ATOM 1335 O O . MET A 1 166 ? -1.724 -1.906 0.878 1.00 52.06 166 MET A O 1
ATOM 1339 N N . CYS A 1 167 ? -1.319 -0.445 2.565 1.00 53.03 167 CYS A N 1
ATOM 1340 C CA . CYS A 1 167 ? 0.086 -0.772 2.866 1.00 53.03 167 CYS A CA 1
ATOM 1341 C C . CYS A 1 167 ? 1.140 -0.144 1.922 1.00 53.03 167 CYS A C 1
ATOM 1343 O O . CYS A 1 167 ? 0.795 0.447 0.905 1.00 53.03 167 CYS A O 1
ATOM 1345 N N . CYS A 1 168 ? 2.426 -0.275 2.292 1.00 46.72 168 CYS A N 1
ATOM 1346 C CA . CYS A 1 168 ? 3.688 0.092 1.623 1.00 46.72 168 CYS A CA 1
ATOM 1347 C C . CYS A 1 168 ? 3.631 1.292 0.670 1.00 46.72 168 CYS A C 1
ATOM 1349 O O . CYS A 1 168 ? 4.197 2.335 0.979 1.00 46.72 168 CYS A O 1
ATOM 1351 N N . ARG A 1 169 ? 3.030 1.132 -0.515 1.00 47.69 169 ARG A N 1
ATOM 1352 C CA . ARG A 1 169 ? 2.901 2.177 -1.547 1.00 47.69 169 ARG A CA 1
ATOM 1353 C C . ARG A 1 169 ? 1.594 2.098 -2.346 1.00 47.69 169 ARG A C 1
ATOM 1355 O O . ARG A 1 169 ? 1.409 2.876 -3.280 1.00 47.69 169 ARG A O 1
ATOM 1362 N N . LEU A 1 170 ? 0.689 1.181 -2.000 1.00 47.34 170 LEU A N 1
ATOM 1363 C CA . LEU A 1 170 ? -0.549 0.974 -2.743 1.00 47.34 170 LEU A CA 1
ATOM 1364 C C . LEU A 1 170 ? -1.595 1.993 -2.284 1.00 47.34 170 LEU A C 1
ATOM 1366 O O . LEU A 1 170 ? -2.180 1.859 -1.208 1.00 47.34 170 LEU A O 1
ATOM 1370 N N . ARG A 1 171 ? -1.836 3.008 -3.115 1.00 52.50 171 ARG A N 1
ATOM 1371 C CA . ARG A 1 171 ? -2.941 3.959 -2.943 1.00 52.50 171 ARG A CA 1
ATOM 1372 C C . ARG A 1 171 ? -4.056 3.620 -3.923 1.00 52.50 171 ARG A C 1
ATOM 1374 O O . ARG A 1 171 ? -3.800 3.466 -5.118 1.00 52.50 171 ARG A O 1
ATOM 1381 N N . LEU A 1 172 ? -5.274 3.486 -3.411 1.00 54.09 172 LEU A N 1
ATOM 1382 C CA . LEU A 1 172 ? -6.468 3.251 -4.220 1.00 54.09 172 LEU A CA 1
ATOM 1383 C C . LEU A 1 172 ? -7.263 4.556 -4.321 1.00 54.09 172 LEU A C 1
ATOM 1385 O O . LEU A 1 172 ? -7.599 5.119 -3.286 1.00 54.09 172 LEU A O 1
ATOM 1389 N N . ASP A 1 173 ? -7.549 5.024 -5.541 1.00 53.50 173 ASP A N 1
ATOM 1390 C CA . ASP A 1 173 ? -8.429 6.182 -5.777 1.00 53.50 173 ASP A CA 1
ATOM 1391 C C . ASP A 1 173 ? -9.893 5.732 -5.704 1.00 53.50 173 ASP A C 1
ATOM 1393 O O . ASP A 1 173 ? -10.401 5.041 -6.598 1.00 53.50 173 ASP A O 1
ATOM 1397 N N . LEU A 1 174 ? -10.567 6.125 -4.627 1.00 54.03 174 LEU A N 1
ATOM 1398 C CA . LEU A 1 174 ? -11.932 5.724 -4.314 1.00 54.03 174 LEU A CA 1
ATOM 1399 C C . LEU A 1 174 ? -12.975 6.376 -5.221 1.00 54.03 174 LEU A C 1
ATOM 1401 O O . LEU A 1 174 ? -14.035 5.788 -5.420 1.00 54.03 174 LEU A O 1
ATOM 1405 N N . ARG A 1 175 ? -12.675 7.497 -5.886 1.00 51.94 175 ARG A N 1
ATOM 1406 C CA . ARG A 1 175 ? -13.624 8.151 -6.809 1.00 51.94 175 ARG A CA 1
ATOM 1407 C C . ARG A 1 175 ? -13.962 7.248 -7.995 1.00 51.94 175 ARG A C 1
ATOM 1409 O O . ARG A 1 175 ? -15.054 7.309 -8.561 1.00 51.94 175 ARG A O 1
ATOM 1416 N N . THR A 1 176 ? -13.033 6.369 -8.378 1.00 49.78 176 THR A N 1
ATOM 1417 C CA . THR A 1 176 ? -13.269 5.347 -9.411 1.00 49.78 176 THR A CA 1
ATOM 1418 C C . THR A 1 176 ? -14.177 4.209 -8.928 1.00 49.78 176 THR A C 1
ATOM 1420 O O . THR A 1 176 ? -14.939 3.652 -9.725 1.00 49.78 176 THR A O 1
ATOM 1423 N N . LEU A 1 177 ? -14.148 3.903 -7.628 1.00 47.59 177 LEU A N 1
ATOM 1424 C CA . LEU A 1 177 ? -15.050 2.958 -6.968 1.00 47.59 177 LEU A CA 1
ATOM 1425 C C . LEU A 1 177 ? -16.443 3.575 -6.774 1.00 47.59 177 LEU A C 1
ATOM 1427 O O . LEU A 1 177 ? -17.436 2.960 -7.156 1.00 47.59 177 LEU A O 1
ATOM 1431 N N . GLU A 1 178 ? -16.527 4.818 -6.301 1.00 42.22 178 GLU A N 1
ATOM 1432 C CA . GLU A 1 178 ? -17.783 5.549 -6.082 1.00 42.22 178 GLU A CA 1
ATOM 1433 C C . GLU A 1 178 ? -18.576 5.781 -7.370 1.00 42.22 178 GLU A C 1
ATOM 1435 O O . GLU A 1 178 ? -19.786 5.552 -7.391 1.00 42.22 178 GLU A O 1
ATOM 1440 N N . ARG A 1 179 ? -17.905 6.117 -8.485 1.00 43.53 179 ARG A N 1
ATOM 1441 C CA . ARG A 1 179 ? -18.553 6.289 -9.804 1.00 43.53 179 ARG A CA 1
ATOM 1442 C C . ARG A 1 179 ? -19.302 5.046 -10.304 1.00 43.53 179 ARG A C 1
ATOM 1444 O O . ARG A 1 179 ? -20.110 5.168 -11.220 1.00 43.53 179 ARG A O 1
ATOM 1451 N N . ARG A 1 180 ? -19.045 3.859 -9.740 1.00 42.50 180 ARG A N 1
ATOM 1452 C CA . ARG A 1 180 ? -19.742 2.599 -10.073 1.00 42.50 180 ARG A CA 1
ATOM 1453 C C . ARG A 1 180 ? -20.420 1.921 -8.873 1.00 42.50 180 ARG A C 1
ATOM 1455 O O . ARG A 1 180 ? -21.157 0.960 -9.069 1.00 42.50 180 ARG A O 1
ATOM 1462 N N . GLY A 1 181 ? -20.174 2.391 -7.651 1.00 32.88 181 GLY A N 1
ATOM 1463 C CA . GLY A 1 181 ? -20.459 1.675 -6.405 1.00 32.88 181 GLY A CA 1
ATOM 1464 C C . GLY A 1 181 ? -21.593 2.236 -5.551 1.00 32.88 181 GLY A C 1
ATOM 1465 O O . GLY A 1 181 ? -21.687 1.815 -4.403 1.00 32.88 181 GLY A O 1
ATOM 1466 N N . GLY A 1 182 ? -22.423 3.142 -6.094 1.00 28.36 182 GLY A N 1
ATOM 1467 C CA . GLY A 1 182 ? -23.534 3.847 -5.430 1.00 28.36 182 GLY A CA 1
ATOM 1468 C C . GLY A 1 182 ? -24.179 3.103 -4.255 1.00 28.36 182 GLY A C 1
ATOM 1469 O O . GLY A 1 182 ? -25.140 2.352 -4.422 1.00 28.36 182 GLY A O 1
ATOM 1470 N N . GLY A 1 183 ? -23.639 3.327 -3.059 1.00 29.67 183 GLY A N 1
ATOM 1471 C CA . GLY A 1 183 ? -24.074 2.714 -1.815 1.00 29.67 183 GLY A CA 1
ATOM 1472 C C . GLY A 1 183 ? -24.206 3.786 -0.745 1.00 29.67 183 GLY A C 1
ATOM 1473 O O . GLY A 1 183 ? -23.258 4.510 -0.479 1.00 29.67 183 GLY A O 1
ATOM 1474 N N . LEU A 1 184 ? -25.393 3.855 -0.143 1.00 27.77 184 LEU A N 1
ATOM 1475 C CA . LEU A 1 184 ? -25.834 4.827 0.867 1.00 27.77 184 LEU A CA 1
ATOM 1476 C C . LEU A 1 184 ? -25.112 4.708 2.231 1.00 27.77 184 LEU A C 1
ATOM 1478 O O . LEU A 1 184 ? -25.426 5.442 3.151 1.00 27.77 184 LEU A O 1
ATOM 1482 N N . PHE A 1 185 ? -24.171 3.774 2.361 1.00 27.34 185 PHE A N 1
ATOM 1483 C CA . PHE A 1 185 ? -23.322 3.572 3.533 1.00 27.34 185 PHE A CA 1
ATOM 1484 C C . PHE A 1 185 ? -21.904 3.536 3.003 1.00 27.34 185 PHE A C 1
ATOM 1486 O O . PHE A 1 185 ? -21.659 2.696 2.129 1.00 27.34 185 PHE A O 1
ATOM 1493 N N . GLY A 1 186 ? -21.041 4.438 3.486 1.00 32.22 186 GLY A N 1
ATOM 1494 C CA . GLY A 1 186 ? -19.659 4.637 3.043 1.00 32.22 186 GLY A CA 1
ATOM 1495 C C . GLY A 1 186 ? -19.096 3.409 2.340 1.00 32.22 186 GLY A C 1
ATOM 1496 O O . GLY A 1 186 ? -18.726 2.415 2.972 1.00 32.22 186 GLY A O 1
ATOM 1497 N N . ALA A 1 187 ? -19.121 3.437 1.005 1.00 31.62 187 ALA A N 1
ATOM 1498 C CA . ALA A 1 187 ? -18.448 2.411 0.240 1.00 31.62 187 ALA A CA 1
ATOM 1499 C C . ALA A 1 187 ? -16.982 2.402 0.709 1.00 31.62 187 ALA A C 1
ATOM 1501 O O . ALA A 1 187 ? -16.452 3.440 1.099 1.00 31.62 187 ALA A O 1
ATOM 1502 N N . ASN A 1 188 ? -16.310 1.255 0.618 1.00 53.91 188 ASN A N 1
ATOM 1503 C CA . ASN A 1 188 ? -14.845 1.156 0.536 1.00 53.91 188 ASN A CA 1
ATOM 1504 C C . ASN A 1 188 ? -14.012 0.557 1.702 1.00 53.91 188 ASN A C 1
ATOM 1506 O O . ASN A 1 188 ? -12.789 0.550 1.555 1.00 53.91 188 ASN A O 1
ATOM 151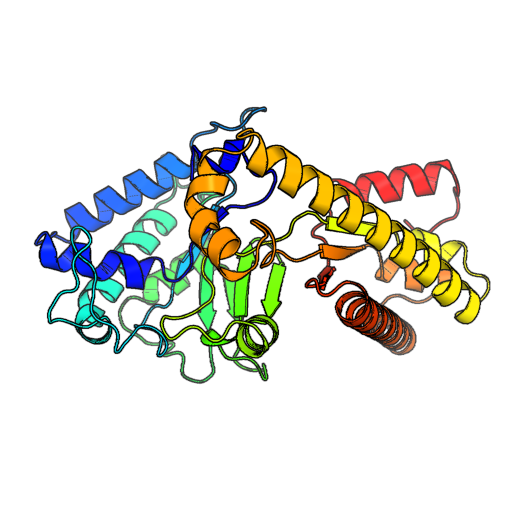0 N N . PRO A 1 189 ? -14.534 -0.104 2.759 1.00 59.00 189 PRO A N 1
ATOM 1511 C CA . PRO A 1 189 ? -13.852 -1.291 3.283 1.00 59.00 189 PRO A CA 1
ATOM 1512 C C . PRO A 1 189 ? -14.110 -2.466 2.314 1.00 59.00 189 PRO A C 1
ATOM 1514 O O . PRO A 1 189 ? -15.148 -2.491 1.657 1.00 59.00 189 PRO A O 1
ATOM 1517 N N . LEU A 1 190 ? -13.204 -3.456 2.220 1.00 77.56 190 LEU A N 1
ATOM 1518 C CA . LEU A 1 190 ? -13.285 -4.643 1.323 1.00 77.56 190 LEU A CA 1
ATOM 1519 C C . LEU A 1 190 ? -12.718 -4.484 -0.108 1.00 77.56 190 LEU A C 1
ATOM 1521 O O . LEU A 1 190 ? -13.280 -4.993 -1.083 1.00 77.56 190 LEU A O 1
ATOM 1525 N N . THR A 1 191 ? -11.577 -3.813 -0.244 1.00 82.88 191 THR A N 1
ATOM 1526 C CA . THR A 1 191 ? -10.798 -3.739 -1.492 1.00 82.88 191 THR A CA 1
ATOM 1527 C C . THR A 1 191 ? -9.334 -4.129 -1.240 1.00 82.88 191 THR A C 1
ATOM 1529 O O . THR A 1 191 ? -8.945 -4.436 -0.115 1.00 82.88 191 THR A O 1
ATOM 1532 N N . GLY A 1 192 ? -8.525 -4.166 -2.294 1.00 87.25 192 GLY A N 1
ATOM 1533 C CA . GLY A 1 192 ? -7.123 -4.559 -2.290 1.00 87.25 192 GLY A CA 1
ATOM 1534 C C . GLY A 1 192 ? -6.641 -4.812 -3.713 1.00 87.25 192 GLY A C 1
ATOM 1535 O O . GLY A 1 192 ? -7.239 -4.332 -4.672 1.00 87.25 192 GLY A O 1
ATOM 1536 N N . SER A 1 193 ? -5.586 -5.608 -3.865 1.00 90.19 193 SER A N 1
ATOM 1537 C CA . SER A 1 193 ? -5.109 -6.066 -5.171 1.00 90.19 193 SER A CA 1
ATOM 1538 C C . SER A 1 193 ? -5.213 -7.584 -5.269 1.00 90.19 193 SER A C 1
ATOM 1540 O O . SER A 1 193 ? -4.825 -8.298 -4.343 1.00 90.19 193 SER A O 1
ATOM 1542 N N . ILE A 1 194 ? -5.703 -8.099 -6.400 1.00 94.06 194 ILE A N 1
ATOM 1543 C CA . ILE A 1 194 ? -5.684 -9.546 -6.674 1.00 94.06 194 ILE A CA 1
ATOM 1544 C C . ILE A 1 194 ? -4.254 -10.068 -6.880 1.00 94.06 194 ILE A C 1
ATOM 1546 O O . ILE A 1 194 ? -3.988 -11.271 -6.800 1.00 94.06 194 ILE A O 1
ATOM 1550 N N . GLY A 1 195 ? -3.310 -9.177 -7.175 1.00 93.38 195 GLY A N 1
ATOM 1551 C CA . GLY A 1 195 ? -1.922 -9.493 -7.452 1.00 93.38 195 GLY A CA 1
ATOM 1552 C C . GLY A 1 195 ? -1.217 -8.356 -8.177 1.00 93.38 195 GLY A C 1
ATOM 1553 O O . GLY A 1 195 ? -1.847 -7.517 -8.817 1.00 93.38 195 GLY A O 1
ATOM 1554 N N . VAL A 1 196 ? 0.110 -8.393 -8.099 1.00 94.12 196 VAL A N 1
ATOM 1555 C CA . VAL A 1 196 ? 1.000 -7.426 -8.736 1.00 94.12 196 VAL A CA 1
ATOM 1556 C C . VAL A 1 196 ? 1.856 -8.145 -9.772 1.00 94.12 196 VAL A C 1
ATOM 1558 O O . VAL A 1 196 ? 2.437 -9.193 -9.476 1.00 94.12 196 VAL A O 1
ATOM 1561 N N . VAL A 1 197 ? 1.949 -7.5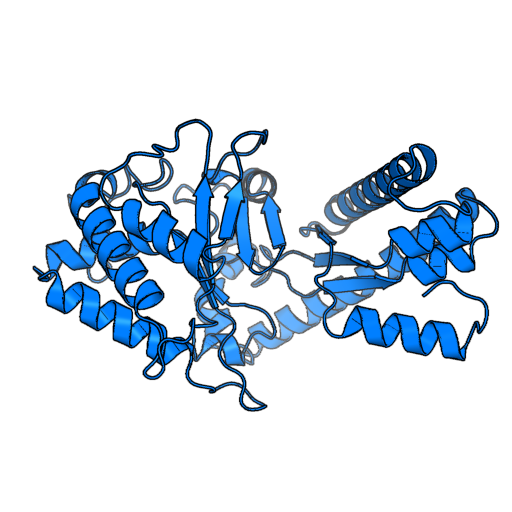86 -10.978 1.00 97.56 197 VAL A N 1
ATOM 1562 C CA . VAL A 1 197 ? 2.952 -7.973 -11.980 1.00 97.56 197 VAL A CA 1
ATOM 1563 C C . VAL A 1 197 ? 3.885 -6.791 -12.205 1.00 97.56 197 VAL A C 1
ATOM 1565 O O . VAL A 1 197 ? 3.458 -5.746 -12.688 1.00 97.56 197 VAL A O 1
ATOM 1568 N N . THR A 1 198 ? 5.161 -6.954 -11.857 1.00 97.44 198 THR A N 1
ATOM 1569 C CA . THR A 1 198 ? 6.170 -5.893 -11.975 1.00 97.44 198 THR A CA 1
ATOM 1570 C C . THR A 1 198 ? 6.973 -6.038 -13.260 1.00 97.44 198 THR A C 1
ATOM 1572 O O . THR A 1 198 ? 7.562 -7.088 -13.527 1.00 97.44 198 THR A O 1
ATOM 1575 N N . ILE A 1 199 ? 7.035 -4.960 -14.033 1.00 98.19 199 ILE A N 1
ATOM 1576 C CA . ILE A 1 199 ? 7.834 -4.848 -15.248 1.00 98.19 199 ILE A CA 1
ATOM 1577 C C . ILE A 1 199 ? 9.250 -4.391 -14.879 1.00 98.19 199 ILE A C 1
ATOM 1579 O O . ILE A 1 199 ? 9.443 -3.371 -14.219 1.00 98.19 199 ILE A O 1
ATOM 1583 N N . ASN A 1 200 ? 10.246 -5.157 -15.325 1.00 97.81 200 ASN A N 1
ATOM 1584 C CA . ASN A 1 200 ? 11.652 -4.769 -15.262 1.00 97.81 200 ASN A CA 1
ATOM 1585 C C . ASN A 1 200 ? 11.932 -3.745 -16.372 1.00 97.81 200 ASN A C 1
ATOM 1587 O O . ASN A 1 200 ? 12.137 -4.130 -17.528 1.00 97.81 200 ASN A O 1
ATOM 1591 N N . VAL A 1 201 ? 11.903 -2.455 -16.029 1.00 97.75 201 VAL A N 1
ATOM 1592 C CA . VAL A 1 201 ? 12.155 -1.388 -17.007 1.00 97.75 201 VAL A CA 1
ATOM 1593 C C . VAL A 1 201 ? 13.647 -1.176 -17.264 1.00 97.75 201 VAL A C 1
ATOM 1595 O O . VAL A 1 201 ? 13.986 -0.744 -18.362 1.00 97.75 201 VAL A O 1
ATOM 1598 N N . THR A 1 202 ? 14.537 -1.586 -16.352 1.00 97.94 202 THR A N 1
ATOM 1599 C CA . THR A 1 202 ? 15.994 -1.608 -16.585 1.00 97.94 202 THR A CA 1
ATOM 1600 C C . THR A 1 202 ? 16.329 -2.381 -17.856 1.00 97.94 202 THR A C 1
ATOM 1602 O O . THR A 1 202 ? 16.956 -1.856 -18.777 1.00 97.94 202 THR A O 1
ATOM 1605 N N . ARG A 1 203 ? 15.819 -3.617 -17.962 1.00 97.81 203 ARG A N 1
ATOM 1606 C CA . ARG A 1 203 ? 16.018 -4.465 -19.145 1.00 97.81 203 ARG A CA 1
ATOM 1607 C C . ARG A 1 203 ? 15.407 -3.862 -20.408 1.00 97.81 203 ARG A C 1
ATOM 1609 O O . ARG A 1 203 ? 15.939 -4.073 -21.495 1.00 97.81 203 ARG A O 1
ATOM 1616 N N . LEU A 1 204 ? 14.284 -3.153 -20.291 1.00 97.44 204 LEU A N 1
ATOM 1617 C CA . LEU A 1 204 ? 13.682 -2.473 -21.437 1.00 97.44 204 LEU A CA 1
ATOM 1618 C C . LEU A 1 204 ? 14.582 -1.349 -21.948 1.00 97.44 204 LEU A C 1
ATOM 1620 O O . LEU A 1 204 ? 14.827 -1.311 -23.148 1.00 97.44 204 LEU A O 1
ATOM 1624 N N . GLY A 1 205 ? 15.108 -0.509 -21.052 1.00 97.50 205 GLY A N 1
ATOM 1625 C CA . GLY A 1 205 ? 16.018 0.579 -21.419 1.00 97.50 205 GLY A CA 1
ATOM 1626 C C . GLY A 1 205 ? 17.293 0.076 -22.096 1.00 97.50 205 GLY A C 1
ATOM 1627 O O . GLY A 1 205 ? 17.758 0.683 -23.048 1.00 97.50 205 GLY A O 1
ATOM 1628 N N . TYR A 1 206 ? 17.814 -1.079 -21.673 1.00 98.12 206 TYR A N 1
ATOM 1629 C CA . TYR A 1 206 ? 18.986 -1.696 -22.303 1.00 98.12 206 TYR A CA 1
ATOM 1630 C C . TYR A 1 206 ? 18.719 -2.325 -23.677 1.00 98.12 206 TYR A C 1
ATOM 1632 O O . TYR A 1 206 ? 19.587 -2.309 -24.543 1.00 98.12 206 TYR A O 1
ATOM 1640 N N . LEU A 1 207 ? 17.545 -2.932 -23.883 1.00 97.81 207 LEU A N 1
ATOM 1641 C CA . LEU A 1 207 ? 17.244 -3.663 -25.122 1.00 97.81 207 LEU A CA 1
ATOM 1642 C C . LEU A 1 207 ? 16.595 -2.810 -26.213 1.00 97.81 207 LEU A C 1
ATOM 1644 O O . LEU A 1 207 ? 16.491 -3.280 -27.350 1.00 97.81 207 LEU A O 1
ATOM 1648 N N . ALA A 1 208 ? 16.057 -1.646 -25.861 1.00 97.81 208 ALA A N 1
ATOM 1649 C CA . ALA A 1 208 ? 15.386 -0.768 -26.804 1.00 97.81 208 ALA A CA 1
ATOM 1650 C C . ALA A 1 208 ? 16.411 -0.073 -27.708 1.00 97.81 208 ALA A C 1
ATOM 1652 O O . ALA A 1 208 ? 17.420 0.435 -27.231 1.00 97.81 208 ALA A O 1
ATOM 1653 N N . ALA A 1 209 ? 16.145 -0.052 -29.015 1.00 95.94 209 ALA A N 1
ATOM 1654 C CA . ALA A 1 209 ? 16.974 0.698 -29.963 1.00 95.94 209 ALA A CA 1
ATOM 1655 C C . ALA A 1 209 ? 16.715 2.213 -29.887 1.00 95.94 209 ALA A C 1
ATOM 1657 O O . ALA A 1 209 ? 17.621 3.017 -30.084 1.00 95.94 209 ALA A O 1
ATOM 1658 N N . ASP A 1 210 ? 15.465 2.577 -29.612 1.00 96.94 210 ASP A N 1
ATOM 1659 C CA . ASP A 1 210 ? 14.955 3.936 -29.516 1.00 96.94 210 ASP A CA 1
ATOM 1660 C C . ASP A 1 210 ? 13.694 3.952 -28.632 1.00 96.94 210 ASP A C 1
ATOM 1662 O O . ASP A 1 210 ? 13.250 2.923 -28.107 1.00 96.94 210 ASP A O 1
ATOM 1666 N N . GLU A 1 211 ? 13.125 5.139 -28.434 1.00 96.94 211 GLU A N 1
ATOM 1667 C CA . GLU A 1 211 ? 11.956 5.335 -27.577 1.00 96.94 211 GLU A CA 1
ATOM 1668 C C . GLU A 1 211 ? 10.693 4.644 -28.112 1.00 96.94 211 GLU A C 1
ATOM 1670 O O . GLU A 1 211 ? 9.929 4.068 -27.333 1.00 96.94 211 GLU A O 1
ATOM 1675 N N . ASP A 1 212 ? 10.519 4.569 -29.430 1.00 98.00 212 ASP A N 1
ATOM 1676 C CA . ASP A 1 212 ? 9.390 3.859 -30.034 1.00 98.00 212 ASP A CA 1
ATOM 1677 C C . ASP A 1 212 ? 9.495 2.341 -29.808 1.00 98.00 212 ASP A C 1
ATOM 1679 O O . ASP A 1 212 ? 8.500 1.670 -29.505 1.00 98.00 212 ASP A O 1
ATOM 1683 N N . ASP A 1 213 ? 10.694 1.762 -29.915 1.00 98.38 213 ASP A N 1
ATOM 1684 C CA . ASP A 1 213 ? 10.943 0.361 -29.576 1.00 98.38 213 ASP A CA 1
ATOM 1685 C C . ASP A 1 213 ? 10.743 0.092 -28.079 1.00 98.38 213 ASP A C 1
ATOM 1687 O O . ASP A 1 213 ? 10.158 -0.938 -27.720 1.00 98.38 213 ASP A O 1
ATOM 1691 N N . PHE A 1 214 ? 11.139 1.023 -27.204 1.00 98.56 214 PHE A N 1
ATOM 1692 C CA . PHE A 1 214 ? 10.875 0.932 -25.766 1.00 98.56 214 PHE A CA 1
ATOM 1693 C C . PHE A 1 214 ? 9.370 0.813 -25.489 1.00 98.56 214 PHE A C 1
ATOM 1695 O O . PHE A 1 214 ? 8.935 -0.143 -24.835 1.00 98.56 214 PHE A O 1
ATOM 1702 N N . PHE A 1 215 ? 8.559 1.725 -26.033 1.00 98.69 215 PHE A N 1
ATOM 1703 C CA . PHE A 1 215 ? 7.113 1.736 -25.801 1.00 98.69 215 PHE A CA 1
ATOM 1704 C C . PHE A 1 215 ? 6.401 0.522 -26.396 1.00 98.69 215 PHE A C 1
ATOM 1706 O O . PHE A 1 215 ? 5.554 -0.071 -25.723 1.00 98.69 215 PHE A O 1
ATOM 1713 N N . ARG A 1 216 ? 6.783 0.069 -27.597 1.00 98.56 216 ARG A N 1
ATOM 1714 C CA . ARG A 1 216 ? 6.228 -1.165 -28.189 1.00 98.56 216 ARG A CA 1
ATOM 1715 C C . ARG A 1 216 ? 6.530 -2.398 -27.336 1.00 98.56 216 ARG A C 1
ATOM 1717 O O . ARG A 1 216 ? 5.680 -3.279 -27.172 1.00 98.56 216 ARG A O 1
ATOM 1724 N N . ARG A 1 217 ? 7.737 -2.492 -26.770 1.00 98.56 217 ARG A N 1
ATOM 1725 C CA . ARG A 1 217 ? 8.108 -3.600 -25.871 1.00 98.56 217 ARG A CA 1
ATOM 1726 C C . ARG A 1 217 ? 7.365 -3.522 -24.545 1.00 98.56 217 ARG A C 1
ATOM 1728 O O . ARG A 1 217 ? 6.898 -4.559 -24.067 1.00 98.56 217 ARG A O 1
ATOM 1735 N N . LEU A 1 218 ? 7.251 -2.323 -23.978 1.00 98.69 218 LEU A N 1
ATOM 1736 C CA . LEU A 1 218 ? 6.505 -2.072 -22.751 1.00 98.69 218 LEU A CA 1
ATOM 1737 C C . LEU A 1 218 ? 5.035 -2.467 -22.916 1.00 98.69 218 LEU A C 1
ATOM 1739 O O . LEU A 1 218 ? 4.520 -3.223 -22.096 1.00 98.69 218 LEU A O 1
ATOM 1743 N N . GLU A 1 219 ? 4.391 -2.056 -24.010 1.00 98.62 219 GLU A N 1
ATOM 1744 C CA . GLU A 1 219 ? 3.012 -2.428 -24.341 1.00 98.62 219 GLU A CA 1
ATOM 1745 C C . GLU A 1 219 ? 2.806 -3.942 -24.322 1.00 98.62 219 GLU A C 1
ATOM 1747 O O . GLU A 1 219 ? 1.918 -4.451 -23.637 1.00 98.62 219 GLU A O 1
ATOM 1752 N N . ARG A 1 220 ? 3.674 -4.684 -25.019 1.00 98.56 220 ARG A N 1
ATOM 1753 C CA . ARG A 1 220 ? 3.590 -6.148 -25.082 1.00 98.56 220 ARG A CA 1
ATOM 1754 C C . ARG A 1 220 ? 3.709 -6.794 -23.698 1.00 98.56 220 ARG A C 1
ATOM 1756 O O . ARG A 1 220 ? 3.036 -7.790 -23.415 1.00 98.56 220 ARG A O 1
ATOM 1763 N N . LEU A 1 221 ? 4.562 -6.252 -22.827 1.00 98.62 221 LEU A N 1
ATOM 1764 C CA . LEU A 1 221 ? 4.695 -6.734 -21.451 1.00 98.62 221 LEU A CA 1
ATOM 1765 C C . LEU A 1 221 ? 3.464 -6.389 -20.606 1.00 98.62 221 LEU A C 1
ATOM 1767 O O . LEU A 1 221 ? 3.017 -7.236 -19.834 1.00 98.62 221 LEU A O 1
ATOM 1771 N N . MET A 1 222 ? 2.879 -5.204 -20.785 1.00 98.69 222 MET A N 1
ATOM 1772 C CA . MET A 1 222 ? 1.637 -4.813 -20.115 1.00 98.69 222 MET A CA 1
ATOM 1773 C C . MET A 1 222 ? 0.450 -5.692 -20.532 1.00 98.69 222 MET A C 1
ATOM 1775 O O . MET A 1 222 ? -0.318 -6.109 -19.669 1.00 98.69 222 MET A O 1
ATOM 1779 N N . GLU A 1 223 ? 0.329 -6.055 -21.810 1.00 98.56 223 GLU A N 1
ATOM 1780 C CA . GLU A 1 223 ? -0.690 -7.010 -22.286 1.00 98.56 223 GLU A CA 1
ATOM 1781 C C . GLU A 1 223 ? -0.511 -8.407 -21.677 1.00 98.56 223 GLU A C 1
ATOM 1783 O O . GLU A 1 223 ? -1.471 -9.077 -21.278 1.00 98.56 223 GLU A O 1
ATOM 1788 N N . THR A 1 224 ? 0.743 -8.844 -21.544 1.00 98.69 224 THR A N 1
ATOM 1789 C CA . THR A 1 224 ? 1.066 -10.111 -20.874 1.00 98.69 224 THR A CA 1
ATOM 1790 C C . THR A 1 224 ? 0.681 -10.056 -19.393 1.00 98.69 224 THR A C 1
ATOM 1792 O O . THR A 1 224 ? 0.054 -10.982 -18.871 1.00 98.69 224 THR A O 1
ATOM 1795 N N . ALA A 1 225 ? 1.005 -8.950 -18.717 1.00 98.50 225 ALA A N 1
ATOM 1796 C CA . ALA A 1 225 ? 0.645 -8.714 -17.324 1.00 98.50 225 ALA A CA 1
ATOM 1797 C C . ALA A 1 225 ? -0.877 -8.700 -17.123 1.00 98.50 225 ALA A C 1
ATOM 1799 O O . ALA A 1 225 ? -1.376 -9.379 -16.223 1.00 98.50 225 ALA A O 1
ATOM 1800 N N . ARG A 1 226 ? -1.618 -8.018 -18.006 1.00 98.38 226 ARG A N 1
ATOM 1801 C CA . ARG A 1 226 ? -3.086 -8.026 -18.040 1.00 98.38 226 ARG A CA 1
ATOM 1802 C C . ARG A 1 226 ? -3.628 -9.446 -18.122 1.00 98.38 226 ARG A C 1
ATOM 1804 O O . ARG A 1 226 ? -4.408 -9.858 -17.270 1.00 98.38 226 ARG A O 1
ATOM 1811 N N . THR A 1 227 ? -3.162 -10.220 -19.099 1.00 98.38 227 THR A N 1
ATOM 1812 C CA . THR A 1 227 ? -3.607 -11.606 -19.307 1.00 98.38 227 THR A CA 1
ATOM 1813 C C . THR A 1 227 ? -3.367 -12.468 -18.064 1.00 98.38 227 THR A C 1
ATOM 1815 O O . THR A 1 227 ? -4.243 -13.235 -17.652 1.00 98.38 227 THR A O 1
ATOM 1818 N N . SER A 1 228 ? -2.204 -12.314 -17.423 1.00 98.44 228 SER A N 1
ATOM 1819 C CA . SER A 1 228 ? -1.866 -13.009 -16.177 1.00 98.44 228 SER A CA 1
ATOM 1820 C C . SER A 1 228 ? -2.814 -12.636 -15.031 1.00 98.44 228 SER A C 1
ATOM 1822 O O . SER A 1 228 ? -3.324 -13.518 -14.335 1.00 98.44 228 SER A O 1
ATOM 1824 N N . LEU A 1 229 ? -3.070 -11.342 -14.832 1.00 98.25 229 LEU A N 1
ATOM 1825 C CA . LEU A 1 229 ? -3.931 -10.832 -13.761 1.00 98.25 229 LEU A CA 1
ATOM 1826 C C . LEU A 1 229 ? -5.397 -11.239 -13.964 1.00 98.25 229 LEU A C 1
ATOM 1828 O O . LEU A 1 229 ? -6.026 -11.739 -13.033 1.00 98.25 229 LEU A O 1
ATOM 1832 N N . GLU A 1 230 ? -5.917 -11.148 -15.186 1.00 97.88 230 GLU A N 1
ATOM 1833 C CA . GLU A 1 230 ? -7.277 -11.589 -15.521 1.00 97.88 230 GLU A CA 1
ATOM 1834 C C . GLU A 1 230 ? -7.463 -13.098 -15.339 1.00 97.88 230 GLU A C 1
ATOM 1836 O O . GLU A 1 230 ? -8.483 -13.561 -14.823 1.00 97.88 230 GLU A O 1
ATOM 1841 N N . THR A 1 231 ? -6.451 -13.889 -15.702 1.00 98.12 231 THR A N 1
ATOM 1842 C CA . THR A 1 231 ? -6.462 -15.337 -15.454 1.00 98.12 231 THR A CA 1
ATOM 1843 C C . THR A 1 231 ? -6.496 -15.625 -13.956 1.00 98.12 231 THR A C 1
ATOM 1845 O O . THR A 1 231 ? -7.305 -16.436 -13.497 1.00 98.12 231 THR A O 1
ATOM 1848 N N . LYS A 1 232 ? -5.672 -14.919 -13.172 1.00 97.62 232 LYS A N 1
ATOM 1849 C CA . LYS A 1 232 ? -5.656 -15.047 -11.713 1.00 97.62 232 LYS A CA 1
ATOM 1850 C C . LYS A 1 232 ? -7.009 -14.688 -11.098 1.00 97.62 232 LYS A C 1
ATOM 1852 O O . LYS A 1 232 ? -7.482 -15.431 -10.243 1.00 97.62 232 LYS A O 1
ATOM 1857 N N . ARG A 1 233 ? -7.659 -13.614 -11.559 1.00 97.38 233 ARG A N 1
ATOM 1858 C CA . ARG A 1 233 ? -8.998 -13.207 -11.100 1.00 97.38 233 ARG A CA 1
ATOM 1859 C C . ARG A 1 233 ? -10.017 -14.333 -11.256 1.00 97.38 233 ARG A C 1
ATOM 1861 O O . ARG A 1 233 ? -10.702 -14.676 -10.298 1.00 97.38 233 ARG A O 1
ATOM 1868 N N . LYS A 1 234 ? -10.067 -14.957 -12.437 1.00 97.62 234 LYS A N 1
ATOM 1869 C CA . LYS A 1 234 ? -10.970 -16.089 -12.720 1.00 97.62 234 LYS A CA 1
ATOM 1870 C C . LYS A 1 234 ? -10.712 -17.274 -11.788 1.00 97.62 234 LYS A C 1
ATOM 1872 O O . LYS A 1 234 ? -11.656 -17.892 -11.299 1.00 97.62 234 LYS A O 1
ATOM 1877 N N . VAL A 1 235 ? -9.440 -17.583 -11.528 1.00 97.69 235 VAL A N 1
ATOM 1878 C CA . VAL A 1 235 ? -9.049 -18.662 -10.608 1.00 97.69 235 VAL A CA 1
ATOM 1879 C C . VAL A 1 235 ? -9.491 -18.349 -9.178 1.00 97.69 235 VAL A C 1
ATOM 1881 O O . VAL A 1 235 ? -10.082 -19.218 -8.538 1.00 97.69 235 VAL A O 1
ATOM 1884 N N . LEU A 1 236 ? -9.259 -17.118 -8.706 1.00 96.94 236 LEU A N 1
ATOM 1885 C CA . LEU A 1 236 ? -9.667 -16.668 -7.374 1.00 96.94 236 LEU A CA 1
ATOM 1886 C C . LEU A 1 236 ? -11.184 -16.754 -7.190 1.00 96.94 236 LEU A C 1
ATOM 1888 O O . LEU A 1 236 ? -11.620 -17.355 -6.215 1.00 96.94 236 LEU A O 1
ATOM 1892 N N . GLU A 1 237 ? -11.986 -16.256 -8.138 1.00 97.56 237 GLU A N 1
ATOM 1893 C CA . GLU A 1 237 ? -13.453 -16.380 -8.084 1.00 97.56 237 GLU A CA 1
ATOM 1894 C C . GLU A 1 237 ? -13.896 -17.843 -7.941 1.00 97.56 237 GLU A C 1
ATOM 1896 O O . GLU A 1 237 ? -14.622 -18.186 -7.009 1.00 97.56 237 GLU A O 1
ATOM 1901 N N . ASN A 1 238 ? -13.393 -18.733 -8.804 1.00 98.00 238 ASN A N 1
ATOM 1902 C CA . ASN A 1 238 ? -13.737 -20.157 -8.772 1.00 98.00 238 ASN A CA 1
ATOM 1903 C C . ASN A 1 238 ? -13.306 -20.842 -7.461 1.00 98.00 238 ASN A C 1
ATOM 1905 O O . ASN A 1 238 ? -14.020 -21.702 -6.945 1.00 98.00 238 ASN A O 1
ATOM 1909 N N . PHE A 1 239 ? -12.148 -20.487 -6.906 1.00 97.62 239 PHE A N 1
ATOM 1910 C CA . PHE A 1 239 ? -11.690 -21.027 -5.625 1.00 97.62 239 PHE A CA 1
ATOM 1911 C C . PHE A 1 239 ? -12.510 -20.495 -4.445 1.00 97.62 239 PHE A C 1
ATOM 1913 O O . PHE A 1 239 ? -12.844 -21.267 -3.542 1.00 97.62 239 PHE A O 1
ATOM 1920 N N . THR A 1 240 ? -12.890 -19.217 -4.456 1.00 97.00 240 THR A N 1
ATOM 1921 C CA . THR A 1 240 ? -13.767 -18.634 -3.434 1.00 97.00 240 THR A CA 1
ATOM 1922 C C . THR A 1 240 ? -15.168 -19.252 -3.498 1.00 97.00 240 THR A C 1
ATOM 1924 O O . THR A 1 240 ? -15.710 -19.636 -2.458 1.00 97.00 240 THR A O 1
ATOM 1927 N N . ASP A 1 241 ? -15.725 -19.467 -4.694 1.00 96.88 241 ASP A N 1
ATOM 1928 C CA . ASP A 1 241 ? -17.003 -20.172 -4.878 1.00 96.88 241 ASP A CA 1
ATOM 1929 C C . ASP A 1 241 ? -16.951 -21.585 -4.267 1.00 96.88 241 ASP A C 1
ATOM 1931 O O . ASP A 1 241 ? -17.825 -21.946 -3.471 1.00 96.88 241 ASP A O 1
ATOM 1935 N N . LYS A 1 242 ? -15.863 -22.327 -4.518 1.00 97.50 242 LYS A N 1
ATOM 1936 C CA . LYS A 1 242 ? -15.591 -23.667 -3.957 1.00 97.50 242 LYS A CA 1
ATOM 1937 C C . LYS A 1 242 ? -15.277 -23.691 -2.456 1.00 97.50 242 LYS A C 1
ATOM 1939 O O . LYS A 1 242 ? -15.103 -24.770 -1.900 1.00 97.50 242 LYS A O 1
ATOM 1944 N N . GLY A 1 243 ? -15.214 -22.535 -1.795 1.00 95.31 243 GLY A N 1
ATOM 1945 C CA . GLY A 1 243 ? -14.984 -22.448 -0.353 1.00 95.31 243 GLY A CA 1
ATOM 1946 C C . GLY A 1 243 ? -13.528 -22.646 0.070 1.00 95.31 243 GLY A C 1
ATOM 1947 O O . GLY A 1 243 ? -13.289 -22.945 1.233 1.00 95.31 243 GLY A O 1
ATOM 1948 N N . LEU A 1 244 ? -12.561 -22.454 -0.835 1.00 95.38 244 LEU A N 1
ATOM 1949 C CA . LEU A 1 244 ? -11.126 -22.497 -0.506 1.00 95.38 244 LEU A CA 1
ATOM 1950 C C . LEU A 1 244 ? -10.619 -21.211 0.171 1.00 95.38 244 LEU A C 1
ATOM 1952 O O . LEU A 1 244 ? -9.490 -21.174 0.643 1.00 95.38 244 LEU A O 1
ATOM 1956 N N . TYR A 1 245 ? -11.466 -20.179 0.225 1.00 94.38 245 TYR A N 1
ATOM 1957 C CA . TYR A 1 245 ? -11.230 -18.913 0.922 1.00 94.38 245 TYR A CA 1
ATOM 1958 C C . TYR A 1 245 ? -12.414 -18.595 1.854 1.00 94.38 245 TYR A C 1
ATOM 1960 O O . TYR A 1 245 ? -13.173 -17.664 1.570 1.00 94.38 245 TYR A O 1
ATOM 1968 N N . PRO A 1 246 ? -12.702 -19.427 2.874 1.00 94.06 246 PRO A N 1
ATOM 1969 C CA . PRO A 1 246 ? -13.909 -19.303 3.692 1.00 94.06 246 PRO A CA 1
ATOM 1970 C C . PRO A 1 246 ? -14.043 -17.950 4.406 1.00 94.06 246 PRO A C 1
ATOM 1972 O O . PRO A 1 246 ? -15.152 -17.406 4.452 1.00 94.06 246 PRO A O 1
ATOM 1975 N N . TYR A 1 247 ? -12.953 -17.375 4.925 1.00 93.12 247 TYR A N 1
ATOM 1976 C CA . TYR A 1 247 ? -13.017 -16.098 5.640 1.00 93.12 247 TYR A CA 1
ATOM 1977 C C . TYR A 1 247 ? -13.245 -14.939 4.670 1.00 93.12 247 TYR A C 1
ATOM 1979 O O . TYR A 1 247 ? -14.178 -14.152 4.846 1.00 93.12 247 TYR A O 1
ATOM 1987 N N . THR A 1 248 ? -12.462 -14.857 3.596 1.00 92.69 248 THR A N 1
ATOM 1988 C CA . THR A 1 248 ? -12.647 -13.852 2.548 1.00 92.69 248 THR A CA 1
ATOM 1989 C C . THR A 1 248 ? -14.024 -13.979 1.896 1.00 92.69 248 THR A C 1
ATOM 1991 O O . THR A 1 248 ? -14.683 -12.963 1.681 1.00 92.69 248 THR A O 1
ATOM 1994 N N . LYS A 1 249 ? -14.524 -15.200 1.660 1.00 95.06 249 LYS A N 1
ATOM 1995 C CA . LYS A 1 249 ? -15.888 -15.441 1.157 1.00 95.06 249 LYS A CA 1
ATOM 1996 C C . LYS A 1 249 ? -16.937 -14.810 2.066 1.00 95.06 249 LYS A C 1
ATOM 1998 O O . LYS A 1 249 ? -17.877 -14.196 1.563 1.00 95.06 249 LYS A O 1
ATOM 2003 N N . PHE A 1 250 ? -16.781 -14.942 3.385 1.00 93.88 250 PHE A N 1
ATOM 2004 C CA . PHE A 1 250 ? -17.675 -14.302 4.343 1.00 93.88 250 PHE A CA 1
ATOM 2005 C C . PHE A 1 250 ? -17.616 -12.780 4.210 1.00 93.88 250 PHE A C 1
ATOM 2007 O O . PHE A 1 250 ? -18.654 -12.166 3.974 1.00 93.88 250 PHE A O 1
ATOM 2014 N N . TYR A 1 251 ? -16.442 -12.154 4.303 1.00 90.88 251 TYR A N 1
ATOM 2015 C CA . TYR A 1 251 ? -16.342 -10.689 4.256 1.00 90.88 251 TYR A CA 1
ATOM 2016 C C . TYR A 1 251 ? -16.773 -10.096 2.903 1.00 90.88 251 TYR A C 1
ATOM 2018 O O . TYR A 1 251 ? -17.438 -9.065 2.880 1.00 90.88 251 TYR A O 1
ATOM 2026 N N . LEU A 1 252 ? -16.504 -10.777 1.786 1.00 93.06 252 LEU A N 1
ATOM 2027 C CA . LEU A 1 252 ? -16.867 -10.327 0.434 1.00 93.06 252 LEU A CA 1
ATOM 2028 C C . LEU A 1 252 ? -18.280 -10.751 -0.010 1.00 93.06 252 LEU A C 1
ATOM 2030 O O . LEU A 1 252 ? -18.673 -10.482 -1.146 1.00 93.06 252 LEU A O 1
ATOM 2034 N N . ARG A 1 253 ? -19.085 -11.385 0.857 1.00 94.69 253 ARG A N 1
ATOM 2035 C CA . ARG A 1 253 ? -20.425 -11.898 0.501 1.00 94.69 253 ARG A CA 1
ATOM 2036 C C . ARG A 1 253 ? -21.361 -10.827 -0.061 1.00 94.69 253 ARG A C 1
ATOM 2038 O O . ARG A 1 253 ? -22.087 -11.094 -1.013 1.00 94.69 253 ARG A O 1
ATOM 2045 N N . TYR A 1 254 ? -21.320 -9.613 0.485 1.00 90.56 254 TYR A N 1
ATOM 2046 C CA . TYR A 1 254 ? -22.164 -8.513 0.015 1.00 90.56 254 TYR A CA 1
ATOM 2047 C C . TYR A 1 254 ? -21.667 -7.929 -1.311 1.00 90.56 254 TYR A C 1
ATOM 2049 O O . TYR A 1 254 ? -22.481 -7.504 -2.127 1.00 90.56 254 TYR A O 1
ATOM 2057 N N . VAL A 1 255 ? -20.355 -7.983 -1.572 1.00 90.56 255 VAL A N 1
ATOM 2058 C CA . VAL A 1 255 ? -19.792 -7.645 -2.889 1.00 90.56 255 VAL A CA 1
ATOM 2059 C C . VAL A 1 255 ? -20.306 -8.644 -3.926 1.00 90.56 255 VAL A C 1
ATOM 2061 O O . VAL A 1 255 ? -20.881 -8.231 -4.929 1.00 90.56 255 VAL A O 1
ATOM 2064 N N . LYS A 1 256 ? -20.236 -9.950 -3.629 1.00 94.12 256 LYS A N 1
ATOM 2065 C CA . LYS A 1 256 ? -20.779 -11.016 -4.489 1.00 94.12 256 LYS A CA 1
ATOM 2066 C C . LYS A 1 256 ? -22.272 -10.846 -4.766 1.00 94.12 256 LYS A C 1
ATOM 2068 O O . LYS A 1 256 ? -22.687 -11.009 -5.906 1.00 94.12 256 LYS A O 1
ATOM 2073 N N . GLN A 1 257 ? -23.070 -10.511 -3.753 1.00 93.38 257 GLN A N 1
ATOM 2074 C CA . GLN A 1 257 ? -24.515 -10.303 -3.916 1.00 93.38 257 GLN A CA 1
ATOM 2075 C C . GLN A 1 257 ? -24.844 -9.115 -4.829 1.00 93.38 257 GLN A C 1
ATOM 2077 O O . GLN A 1 257 ? -25.783 -9.205 -5.613 1.00 93.38 257 GLN A O 1
ATOM 2082 N N . ARG A 1 258 ? -24.081 -8.018 -4.743 1.00 89.81 258 ARG A N 1
ATOM 2083 C CA . ARG A 1 258 ? -24.326 -6.800 -5.535 1.00 89.81 258 ARG A CA 1
ATOM 2084 C C . ARG A 1 258 ? -23.738 -6.870 -6.945 1.00 89.81 258 ARG A C 1
ATOM 2086 O O . ARG A 1 258 ? -24.359 -6.389 -7.880 1.00 89.81 258 ARG A O 1
ATOM 2093 N N . GLN A 1 259 ? -22.546 -7.448 -7.082 1.00 89.69 259 GLN A N 1
ATOM 2094 C CA . GLN A 1 259 ? -21.732 -7.391 -8.304 1.00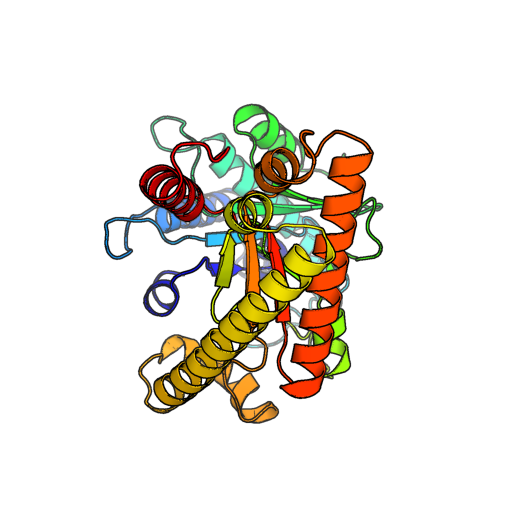 89.69 259 GLN A CA 1
ATOM 2095 C C . GLN A 1 259 ? -21.621 -8.740 -9.030 1.00 89.69 259 GLN A C 1
ATOM 2097 O O . GLN A 1 259 ? -21.036 -8.826 -10.103 1.00 89.69 259 GLN A O 1
ATOM 2102 N N . GLY A 1 260 ? -22.115 -9.832 -8.441 1.00 94.25 260 GLY A N 1
ATOM 2103 C CA . GLY A 1 260 ? -21.973 -11.185 -8.993 1.00 94.25 260 GLY A CA 1
ATOM 2104 C C . GLY A 1 260 ? -20.572 -11.797 -8.842 1.00 94.25 260 GLY A C 1
ATOM 2105 O O . GLY A 1 260 ? -20.372 -12.965 -9.188 1.00 94.25 260 GLY A O 1
ATOM 2106 N N . GLN A 1 261 ? -19.610 -11.069 -8.262 1.00 94.75 261 GLN A N 1
ATOM 2107 C CA . GLN A 1 261 ? -18.212 -11.487 -8.084 1.00 94.75 261 GLN A CA 1
ATOM 2108 C C . GLN A 1 261 ? -17.672 -11.078 -6.707 1.00 94.75 261 GLN A C 1
ATOM 2110 O O . GLN A 1 261 ? -18.039 -10.025 -6.190 1.00 94.75 261 GLN A O 1
ATOM 2115 N N . TYR A 1 262 ? -16.812 -11.899 -6.102 1.00 94.94 262 TYR A N 1
ATOM 2116 C CA . TYR A 1 262 ? -16.228 -11.614 -4.783 1.00 94.94 262 TYR A CA 1
ATOM 2117 C C . TYR A 1 262 ? -15.160 -10.520 -4.859 1.00 94.94 262 TYR A C 1
ATOM 2119 O O . TYR A 1 262 ? -15.170 -9.566 -4.085 1.00 94.94 262 TYR A O 1
ATOM 2127 N N . TRP A 1 263 ? -14.251 -10.637 -5.819 1.00 93.75 263 TRP A N 1
ATOM 2128 C CA . TRP A 1 263 ? -13.050 -9.819 -5.959 1.00 93.75 263 TRP A CA 1
ATOM 2129 C C . TRP A 1 263 ? -13.271 -8.593 -6.855 1.00 93.75 263 TRP A C 1
ATOM 2131 O O . TRP A 1 263 ? -12.300 -7.969 -7.279 1.00 93.75 263 TRP A O 1
ATOM 2141 N N . TYR A 1 264 ? -14.525 -8.225 -7.147 1.00 89.88 264 TYR A N 1
ATOM 2142 C CA . TYR A 1 264 ? -14.881 -7.125 -8.056 1.00 89.88 264 TYR A CA 1
ATOM 2143 C C . TYR A 1 264 ? -14.190 -5.802 -7.692 1.00 89.88 264 TYR A C 1
ATOM 2145 O O . TYR A 1 264 ? -13.590 -5.155 -8.545 1.00 89.88 264 TYR A O 1
ATOM 2153 N N . ASN A 1 265 ? -14.182 -5.458 -6.401 1.00 86.56 265 ASN A N 1
ATOM 2154 C CA . ASN A 1 265 ? -13.570 -4.227 -5.898 1.00 86.56 265 ASN A CA 1
ATOM 2155 C C . ASN A 1 265 ? -12.031 -4.262 -5.879 1.00 86.56 265 ASN A C 1
ATOM 2157 O O . ASN A 1 265 ? -11.422 -3.249 -5.551 1.00 86.56 265 ASN A O 1
ATOM 2161 N N . HIS A 1 266 ? -11.387 -5.404 -6.151 1.00 90.69 266 HIS A N 1
ATOM 2162 C CA . HIS A 1 266 ? -9.931 -5.539 -6.064 1.00 90.69 266 HIS A CA 1
ATOM 2163 C C . HIS A 1 266 ? -9.258 -5.186 -7.390 1.00 90.69 266 HIS A C 1
ATOM 2165 O O . HIS A 1 266 ? -9.678 -5.643 -8.456 1.00 90.69 266 HIS A O 1
ATOM 2171 N N . PHE A 1 267 ? -8.164 -4.439 -7.307 1.00 90.12 267 PHE A N 1
ATOM 2172 C CA . PHE A 1 267 ? -7.382 -3.963 -8.437 1.00 90.12 267 PHE A CA 1
ATOM 2173 C C . PHE A 1 267 ? -6.513 -5.068 -9.047 1.00 90.12 267 PHE A C 1
ATOM 2175 O O . PHE A 1 267 ? -6.025 -5.967 -8.358 1.00 90.12 267 PHE A O 1
ATOM 2182 N N . SER A 1 268 ? -6.305 -4.975 -10.355 1.00 94.00 268 SER A N 1
ATOM 2183 C CA . SER A 1 268 ? -5.258 -5.661 -11.106 1.00 94.00 268 SER A CA 1
ATOM 2184 C C . SER A 1 268 ? -4.047 -4.724 -11.183 1.00 94.00 268 SER A C 1
ATOM 2186 O O . SER A 1 268 ? -4.068 -3.735 -11.917 1.00 94.00 268 SER A O 1
ATOM 2188 N N . THR A 1 269 ? -2.995 -4.996 -10.410 1.00 94.00 269 THR A N 1
ATOM 2189 C CA . THR A 1 269 ? -1.870 -4.059 -10.276 1.00 94.00 269 THR A CA 1
ATOM 2190 C C . THR A 1 269 ? -0.743 -4.405 -11.240 1.00 94.00 269 THR A C 1
ATOM 2192 O O . THR A 1 269 ? -0.191 -5.509 -11.209 1.00 94.00 269 THR A O 1
ATOM 2195 N N . ILE A 1 270 ? -0.359 -3.443 -12.077 1.00 96.62 270 ILE A N 1
ATOM 2196 C CA . ILE A 1 270 ? 0.852 -3.529 -12.897 1.00 96.62 270 ILE A CA 1
ATOM 2197 C C . ILE A 1 270 ? 1.839 -2.518 -12.336 1.00 96.62 270 ILE A C 1
ATOM 2199 O O . ILE A 1 270 ? 1.536 -1.333 -12.243 1.00 96.62 270 ILE A O 1
ATOM 2203 N N . GLY A 1 271 ? 3.010 -2.994 -11.937 1.00 94.31 271 GLY A N 1
ATOM 2204 C CA . GLY A 1 271 ? 4.056 -2.150 -11.383 1.00 94.31 271 GLY A CA 1
ATOM 2205 C C . GLY A 1 271 ? 5.292 -2.082 -12.262 1.00 94.31 271 GLY A C 1
ATOM 2206 O O . GLY A 1 271 ? 5.414 -2.807 -13.251 1.00 94.31 271 GLY A O 1
ATOM 2207 N N . LEU A 1 272 ? 6.238 -1.236 -11.872 1.00 95.56 272 LEU A N 1
ATOM 2208 C CA . LEU A 1 272 ? 7.556 -1.154 -12.495 1.00 95.56 272 LEU A CA 1
ATOM 2209 C C . LEU A 1 272 ? 8.665 -0.986 -11.450 1.00 95.56 272 LEU A C 1
ATOM 2211 O O . LEU A 1 272 ? 8.418 -0.524 -10.337 1.00 95.56 272 LEU A O 1
ATOM 2215 N N . THR A 1 273 ? 9.892 -1.341 -11.827 1.00 95.94 273 THR A N 1
ATOM 2216 C CA . THR A 1 273 ? 11.105 -1.056 -11.048 1.00 95.94 273 THR A CA 1
ATOM 2217 C C . THR A 1 273 ? 12.307 -0.865 -11.971 1.00 95.94 273 THR A C 1
ATOM 2219 O O . THR A 1 273 ? 12.365 -1.497 -13.029 1.00 95.94 273 THR A O 1
ATOM 2222 N N . GLY A 1 274 ? 13.263 -0.028 -11.551 1.00 96.75 274 GLY A N 1
ATOM 2223 C CA . GLY A 1 274 ? 14.529 0.191 -12.265 1.00 96.75 274 GLY A CA 1
ATOM 2224 C C . GLY A 1 274 ? 14.516 1.331 -13.290 1.00 96.75 274 GLY A C 1
ATOM 2225 O O . GLY A 1 274 ? 15.173 1.255 -14.323 1.00 96.75 274 GLY A O 1
ATOM 2226 N N . MET A 1 275 ? 13.704 2.373 -13.065 1.00 97.38 275 MET A N 1
ATOM 2227 C CA . MET A 1 275 ? 13.574 3.483 -14.024 1.00 97.38 275 MET A CA 1
ATOM 2228 C C . MET A 1 275 ? 14.869 4.287 -14.167 1.00 97.38 275 MET A C 1
ATOM 2230 O O . MET A 1 275 ? 15.203 4.721 -15.261 1.00 97.38 275 MET A O 1
ATOM 2234 N N . ASN A 1 276 ? 15.619 4.458 -13.077 1.00 97.81 276 ASN A N 1
ATOM 2235 C CA . ASN A 1 276 ? 16.904 5.145 -13.126 1.00 97.81 276 ASN A CA 1
ATOM 2236 C C . ASN A 1 276 ? 17.894 4.418 -14.044 1.00 97.81 276 ASN A C 1
ATOM 2238 O O . ASN A 1 276 ? 18.513 5.031 -14.909 1.00 97.81 276 ASN A O 1
ATOM 2242 N N . GLU A 1 277 ? 17.988 3.104 -13.899 1.00 98.06 277 GLU A N 1
ATOM 2243 C CA . GLU A 1 277 ? 18.858 2.262 -14.708 1.00 98.06 277 GLU A CA 1
ATOM 2244 C C . GLU A 1 277 ? 18.352 2.177 -16.153 1.00 98.06 277 GLU A C 1
ATOM 2246 O O . GLU A 1 277 ? 19.153 2.143 -17.084 1.00 98.06 277 GLU A O 1
ATOM 2251 N N . ALA A 1 278 ? 17.034 2.212 -16.376 1.00 98.06 278 ALA A N 1
ATOM 2252 C CA . ALA A 1 278 ? 16.470 2.337 -17.719 1.00 98.06 278 ALA A CA 1
ATOM 2253 C C . ALA A 1 278 ? 16.955 3.622 -18.415 1.00 98.06 278 ALA A C 1
ATOM 2255 O O . ALA A 1 278 ? 17.423 3.546 -19.551 1.00 98.06 278 ALA A O 1
ATOM 2256 N N . CYS A 1 279 ? 16.920 4.769 -17.722 1.00 98.19 279 CYS A N 1
ATOM 2257 C CA . CYS A 1 279 ? 17.456 6.031 -18.240 1.00 98.19 279 CYS A CA 1
ATOM 2258 C C . CYS A 1 279 ? 18.961 5.932 -18.522 1.00 98.19 279 CYS A C 1
ATOM 2260 O O . CYS A 1 279 ? 19.408 6.351 -19.587 1.00 98.19 279 CYS A O 1
ATOM 2262 N N . LEU A 1 280 ? 19.741 5.329 -17.617 1.00 97.94 280 LEU A N 1
ATOM 2263 C CA . LEU A 1 280 ? 21.188 5.179 -17.804 1.00 97.94 280 LEU A CA 1
ATOM 2264 C C . LEU A 1 280 ? 21.525 4.342 -19.039 1.00 97.94 280 LEU A C 1
ATOM 2266 O O . LEU A 1 280 ? 22.397 4.724 -19.813 1.00 97.94 280 LEU A O 1
ATOM 2270 N N . ASN A 1 281 ? 20.827 3.224 -19.237 1.00 97.88 281 ASN A N 1
ATOM 2271 C CA . ASN A 1 281 ? 21.074 2.342 -20.374 1.00 97.88 281 ASN A CA 1
ATOM 2272 C C . ASN A 1 281 ? 20.627 2.953 -21.712 1.00 97.88 281 ASN A C 1
ATOM 2274 O O . ASN A 1 281 ? 21.285 2.729 -22.722 1.00 97.88 281 ASN A O 1
ATOM 2278 N N . MET A 1 282 ? 19.522 3.702 -21.722 1.00 96.50 282 MET A N 1
ATOM 2279 C CA . MET A 1 282 ? 18.896 4.181 -22.958 1.00 96.50 282 MET A CA 1
ATOM 2280 C C . MET A 1 282 ? 19.343 5.589 -23.364 1.00 96.50 282 MET A C 1
ATOM 2282 O O . MET A 1 282 ? 19.556 5.860 -24.541 1.00 96.50 282 MET A O 1
ATOM 2286 N N . LEU A 1 283 ? 19.466 6.490 -22.389 1.00 96.62 283 LEU A N 1
ATOM 2287 C CA . LEU A 1 283 ? 19.740 7.916 -22.598 1.00 96.62 283 LEU A CA 1
ATOM 2288 C C . LEU A 1 283 ? 21.175 8.296 -22.214 1.00 96.62 283 LEU A C 1
ATOM 2290 O O . LEU A 1 283 ? 21.624 9.399 -22.508 1.00 96.62 283 LEU A O 1
ATOM 2294 N N . GLY A 1 284 ? 21.891 7.426 -21.495 1.00 96.81 284 GLY A N 1
ATOM 2295 C CA . GLY A 1 284 ? 23.212 7.744 -20.946 1.00 96.81 284 GLY A CA 1
ATOM 2296 C C . GLY A 1 284 ? 23.181 8.743 -19.781 1.00 96.81 284 GLY A C 1
ATOM 2297 O O . GLY A 1 284 ? 24.235 9.220 -19.360 1.00 96.81 284 GLY A O 1
ATOM 2298 N N . CYS A 1 285 ? 22.001 9.063 -19.237 1.00 97.44 285 CYS A N 1
ATOM 2299 C CA . CYS A 1 285 ? 21.833 9.949 -18.084 1.00 97.44 285 CYS A CA 1
ATOM 2300 C C . CYS A 1 285 ? 20.900 9.341 -17.026 1.00 97.44 285 CYS A C 1
ATOM 2302 O O . CYS A 1 285 ? 20.114 8.440 -17.303 1.00 97.44 285 CYS A O 1
ATOM 2304 N N . ASN A 1 286 ? 21.012 9.808 -15.782 1.00 97.44 286 ASN A N 1
ATOM 2305 C CA . ASN A 1 286 ? 20.183 9.317 -14.680 1.00 97.44 286 ASN A CA 1
ATOM 2306 C C . ASN A 1 286 ? 18.793 9.981 -14.667 1.00 97.44 286 ASN A C 1
ATOM 2308 O O . ASN A 1 286 ? 18.552 10.981 -15.344 1.00 97.44 286 ASN A O 1
ATOM 2312 N N . ILE A 1 287 ? 17.882 9.453 -13.845 1.00 96.88 287 ILE A N 1
ATOM 2313 C CA . ILE A 1 287 ? 16.505 9.971 -13.733 1.00 96.88 287 ILE A CA 1
ATOM 2314 C C . ILE A 1 287 ? 16.423 11.419 -13.214 1.00 96.88 287 ILE A C 1
ATOM 2316 O O . ILE A 1 287 ? 15.411 12.083 -13.409 1.00 96.88 287 ILE A O 1
ATOM 2320 N N . GLY A 1 288 ? 17.473 11.917 -12.554 1.00 97.38 288 GLY A N 1
ATOM 2321 C CA . GLY A 1 288 ? 17.538 13.284 -12.033 1.00 97.38 288 GLY A CA 1
ATOM 2322 C C . GLY A 1 288 ? 17.866 14.340 -13.093 1.00 97.38 288 GLY A C 1
ATOM 2323 O O . GLY A 1 288 ? 17.632 15.524 -12.858 1.00 97.38 288 GLY A O 1
ATOM 2324 N N . ALA A 1 289 ? 18.390 13.941 -14.255 1.00 97.75 289 ALA A N 1
ATOM 2325 C CA . ALA A 1 289 ? 18.589 14.848 -15.380 1.00 97.75 289 ALA A CA 1
ATOM 2326 C C . ALA A 1 289 ? 17.242 15.258 -15.999 1.00 97.75 289 ALA A C 1
ATOM 2328 O O . ALA A 1 289 ? 16.291 14.477 -16.000 1.00 97.75 289 ALA A O 1
ATOM 2329 N N . THR A 1 290 ? 17.166 16.458 -16.585 1.00 97.94 290 THR A N 1
ATOM 2330 C CA . THR A 1 290 ? 15.941 16.965 -17.235 1.00 97.94 290 THR A CA 1
ATOM 2331 C C . THR A 1 290 ? 15.384 15.978 -18.263 1.00 97.94 290 THR A C 1
ATOM 2333 O O . THR A 1 290 ? 14.183 15.723 -18.291 1.00 97.94 290 THR A O 1
ATOM 2336 N N . GLU A 1 291 ? 16.259 15.382 -19.076 1.00 97.19 291 GLU A N 1
ATOM 2337 C CA . GLU A 1 291 ? 15.882 14.399 -20.093 1.00 97.19 291 GLU A CA 1
ATOM 2338 C C . GLU A 1 291 ? 15.414 13.071 -19.479 1.00 97.19 291 GLU A C 1
ATOM 2340 O O . GLU A 1 291 ? 14.351 12.570 -19.845 1.00 97.19 291 GLU A O 1
ATOM 2345 N N . GLY A 1 292 ? 16.149 12.543 -18.493 1.00 98.00 292 GLY A N 1
ATOM 2346 C CA . GLY A 1 292 ? 15.794 11.307 -17.790 1.00 98.00 292 GLY A CA 1
ATOM 2347 C C . GLY A 1 292 ? 14.467 11.410 -17.033 1.00 98.00 292 GLY A C 1
ATOM 2348 O O . GLY A 1 292 ? 13.650 10.492 -17.093 1.00 98.00 292 GLY A O 1
ATOM 2349 N N . SER A 1 293 ? 14.213 12.544 -16.378 1.00 98.19 293 SER A N 1
ATOM 2350 C CA . SER A 1 293 ? 12.938 12.831 -15.712 1.00 98.19 293 SER A CA 1
ATOM 2351 C C . SER A 1 293 ? 11.791 12.937 -16.722 1.00 98.19 293 SER A C 1
ATOM 2353 O O . SER A 1 293 ? 10.749 12.302 -16.552 1.00 98.19 293 SER A O 1
ATOM 2355 N N . ALA A 1 294 ? 11.998 13.663 -17.827 1.00 98.25 294 ALA A N 1
ATOM 2356 C CA . ALA A 1 294 ? 10.994 13.788 -18.880 1.00 98.25 294 ALA A CA 1
ATOM 2357 C C . ALA A 1 294 ? 10.651 12.431 -19.517 1.00 98.25 294 ALA A C 1
ATOM 2359 O O . ALA A 1 294 ? 9.480 12.164 -19.785 1.00 98.25 294 ALA A O 1
ATOM 2360 N N . PHE A 1 295 ? 11.644 11.566 -19.738 1.00 98.25 295 PHE A N 1
ATOM 2361 C CA . PHE A 1 295 ? 11.426 10.204 -20.224 1.00 98.25 295 PHE A CA 1
ATOM 2362 C C . PHE A 1 295 ? 10.626 9.367 -19.221 1.00 98.25 295 PHE A C 1
ATOM 2364 O O . PHE A 1 295 ? 9.605 8.787 -19.588 1.00 98.25 295 PHE A O 1
ATOM 2371 N N . ALA A 1 296 ? 11.008 9.370 -17.941 1.00 98.00 296 ALA A N 1
ATOM 2372 C CA . ALA A 1 296 ? 10.282 8.644 -16.901 1.00 98.00 296 ALA A CA 1
ATOM 2373 C C . ALA A 1 296 ? 8.804 9.071 -16.807 1.00 98.00 296 ALA A C 1
ATOM 2375 O O . ALA A 1 296 ? 7.929 8.212 -16.694 1.00 98.00 296 ALA A O 1
ATOM 2376 N N . ILE A 1 297 ? 8.510 10.373 -16.919 1.00 97.88 297 ILE A N 1
ATOM 2377 C CA . ILE A 1 297 ? 7.133 10.894 -16.950 1.00 97.88 297 ILE A CA 1
ATOM 2378 C C . ILE A 1 297 ? 6.365 10.329 -18.149 1.00 97.88 297 ILE A C 1
ATOM 2380 O O . ILE A 1 297 ? 5.275 9.791 -17.960 1.00 97.88 297 ILE A O 1
ATOM 2384 N N . ARG A 1 298 ? 6.944 10.359 -19.359 1.00 98.25 298 ARG A N 1
ATOM 2385 C CA . ARG A 1 298 ? 6.306 9.780 -20.557 1.00 98.25 298 ARG A CA 1
ATOM 2386 C C . ARG A 1 298 ? 6.039 8.283 -20.400 1.00 98.25 298 ARG A C 1
ATOM 2388 O O . ARG A 1 298 ? 4.981 7.809 -20.813 1.00 98.25 298 ARG A O 1
ATOM 2395 N N . VAL A 1 299 ? 6.947 7.544 -19.758 1.00 98.31 299 VAL A N 1
ATOM 2396 C CA . VAL A 1 299 ? 6.736 6.123 -19.443 1.00 98.31 299 VAL A CA 1
ATOM 2397 C C . VAL A 1 299 ? 5.554 5.923 -18.497 1.00 98.31 299 VAL A C 1
ATOM 2399 O O . VAL A 1 299 ? 4.691 5.085 -18.767 1.00 98.31 299 VAL A O 1
ATOM 2402 N N . LEU A 1 300 ? 5.468 6.703 -17.419 1.00 96.88 300 LEU A N 1
ATOM 2403 C CA . LEU A 1 300 ? 4.357 6.621 -16.469 1.00 96.88 300 LEU A CA 1
ATOM 2404 C C . LEU A 1 300 ? 3.018 7.020 -17.110 1.00 96.88 300 LEU A C 1
ATOM 2406 O O . LEU A 1 300 ? 2.020 6.332 -16.888 1.00 96.88 300 LEU A O 1
ATOM 2410 N N . ASP A 1 301 ? 2.993 8.071 -17.934 1.00 97.19 301 ASP A N 1
ATOM 2411 C CA . ASP A 1 301 ? 1.803 8.506 -18.674 1.00 97.19 301 ASP A CA 1
ATOM 2412 C C . ASP A 1 301 ? 1.323 7.426 -19.651 1.00 97.19 301 ASP A C 1
ATOM 2414 O O . ASP A 1 301 ? 0.140 7.076 -19.656 1.00 97.19 301 ASP A O 1
ATOM 2418 N N . PHE A 1 302 ? 2.243 6.824 -20.410 1.00 98.25 302 PHE A N 1
ATOM 2419 C CA . PHE A 1 302 ? 1.933 5.710 -21.303 1.00 98.25 302 PHE A CA 1
ATOM 2420 C C . PHE A 1 302 ? 1.324 4.525 -20.546 1.00 98.25 302 PHE A C 1
ATOM 2422 O O . PHE A 1 302 ? 0.294 3.978 -20.954 1.00 98.25 302 PHE A O 1
ATOM 2429 N N . MET A 1 303 ? 1.937 4.130 -19.424 1.00 97.81 303 MET A N 1
ATOM 2430 C CA . MET A 1 303 ? 1.420 3.037 -18.602 1.00 97.81 303 MET A CA 1
ATOM 2431 C C . MET A 1 303 ? 0.038 3.376 -18.039 1.00 97.81 303 MET A C 1
ATOM 2433 O O . MET A 1 303 ? -0.870 2.549 -18.118 1.00 97.81 303 MET A O 1
ATOM 2437 N N . ARG A 1 304 ? -0.161 4.592 -17.520 1.00 93.44 304 ARG A N 1
ATOM 2438 C CA . ARG A 1 304 ? -1.465 5.054 -17.025 1.00 93.44 304 ARG A CA 1
ATOM 2439 C C . ARG A 1 304 ? -2.536 4.947 -18.110 1.00 93.44 304 ARG A C 1
ATOM 2441 O O . ARG A 1 304 ? -3.612 4.409 -17.849 1.00 93.44 304 ARG A O 1
ATOM 2448 N N . ASP A 1 305 ? -2.250 5.412 -19.320 1.00 95.75 305 ASP A N 1
ATOM 2449 C CA . ASP A 1 305 ? -3.213 5.395 -20.422 1.00 95.75 305 ASP A CA 1
ATOM 2450 C C . ASP A 1 305 ? -3.543 3.970 -20.880 1.00 95.75 305 ASP A C 1
ATOM 2452 O O . ASP A 1 305 ? -4.701 3.665 -21.177 1.00 95.75 305 ASP A O 1
ATOM 2456 N N . LYS A 1 306 ? -2.564 3.059 -20.866 1.00 97.25 306 LYS A N 1
ATOM 2457 C CA . LYS A 1 306 ? -2.804 1.630 -21.118 1.00 97.25 306 LYS A CA 1
ATOM 2458 C C . LYS A 1 306 ? -3.680 0.989 -20.051 1.00 97.25 306 LYS A C 1
ATOM 2460 O O . LYS A 1 306 ? -4.631 0.290 -20.394 1.00 97.25 306 LYS A O 1
ATOM 2465 N N . LEU A 1 307 ? -3.416 1.265 -18.776 1.00 93.50 307 LEU A N 1
ATOM 2466 C CA . LEU A 1 307 ? -4.242 0.762 -17.678 1.00 93.50 307 LEU A CA 1
ATOM 2467 C C . LEU A 1 307 ? -5.682 1.264 -17.797 1.00 93.50 307 LEU A C 1
ATOM 2469 O O . LEU A 1 307 ? -6.601 0.467 -17.642 1.00 93.50 307 LEU A O 1
ATOM 2473 N N . ARG A 1 308 ? -5.898 2.538 -18.157 1.00 91.19 308 ARG A N 1
ATOM 2474 C CA . ARG A 1 308 ? -7.247 3.079 -18.408 1.00 91.19 308 ARG A CA 1
ATOM 2475 C C . ARG A 1 308 ? -7.997 2.282 -19.475 1.00 91.19 308 ARG A C 1
ATOM 2477 O O . ARG A 1 308 ? -9.130 1.882 -19.223 1.00 91.19 308 ARG A O 1
ATOM 2484 N N . ARG A 1 309 ? -7.351 1.981 -20.607 1.00 95.31 309 ARG A N 1
ATOM 2485 C CA . ARG A 1 309 ? -7.940 1.138 -21.665 1.00 95.31 309 ARG A CA 1
ATOM 2486 C C . ARG A 1 309 ? -8.262 -0.266 -21.157 1.00 95.31 309 ARG A C 1
ATOM 2488 O O . ARG A 1 309 ? -9.349 -0.768 -21.411 1.00 95.31 309 ARG A O 1
ATOM 2495 N N . PHE A 1 310 ? -7.379 -0.876 -20.365 1.00 96.69 310 PHE A N 1
ATOM 2496 C CA . PHE A 1 310 ? -7.661 -2.181 -19.758 1.00 96.69 310 PHE A CA 1
ATOM 2497 C C . PHE A 1 310 ? -8.894 -2.147 -18.853 1.00 96.69 310 PHE A C 1
ATOM 2499 O O . PHE A 1 310 ? -9.684 -3.090 -18.890 1.00 96.69 310 PHE A O 1
ATOM 2506 N N . GLN A 1 311 ? -9.106 -1.073 -18.085 1.00 92.31 311 GLN A N 1
ATOM 2507 C CA . GLN A 1 311 ? -10.321 -0.923 -17.274 1.00 92.31 311 GLN A CA 1
ATOM 2508 C C . GLN A 1 311 ? -11.586 -0.802 -18.130 1.00 92.31 311 GLN A C 1
ATOM 2510 O O . GLN A 1 311 ? -12.626 -1.353 -17.769 1.00 92.31 311 GLN A O 1
ATOM 2515 N N . GLU A 1 312 ? -11.513 -0.079 -19.249 1.00 92.25 312 GLU A N 1
ATOM 2516 C CA . GLU A 1 312 ? -12.628 0.077 -20.191 1.00 92.25 312 GLU A CA 1
ATOM 2517 C C . GLU A 1 312 ? -12.973 -1.253 -20.875 1.00 92.25 312 GLU A C 1
ATOM 2519 O O . GLU A 1 312 ? -14.143 -1.623 -20.940 1.00 92.25 312 GLU A O 1
ATOM 2524 N N . GLU A 1 313 ? -11.962 -2.003 -21.315 1.00 95.44 313 GLU A N 1
ATOM 2525 C CA . GLU A 1 313 ? -12.128 -3.280 -22.018 1.00 95.44 313 GLU A CA 1
ATOM 2526 C C . GLU A 1 313 ? -12.585 -4.425 -21.106 1.00 95.44 313 GLU A C 1
ATOM 2528 O O . GLU A 1 313 ? -13.399 -5.255 -21.506 1.00 95.44 313 GLU A O 1
ATOM 2533 N N . THR A 1 314 ? -12.027 -4.515 -19.896 1.00 93.88 314 THR A N 1
ATOM 2534 C CA . THR A 1 314 ? -12.269 -5.653 -18.989 1.00 93.88 314 THR A CA 1
ATOM 2535 C C . THR A 1 314 ? -13.380 -5.391 -17.981 1.00 93.88 314 THR A C 1
ATOM 2537 O O . THR A 1 314 ? -13.932 -6.334 -17.418 1.00 93.88 314 THR A O 1
ATOM 2540 N N . GLY A 1 315 ? -13.693 -4.121 -17.720 1.00 90.25 315 GLY A N 1
ATOM 2541 C CA . GLY A 1 315 ? -14.619 -3.714 -16.670 1.00 90.25 315 GLY A CA 1
ATOM 2542 C C . GLY A 1 315 ? -14.036 -3.730 -15.251 1.00 90.25 315 GLY A C 1
ATOM 2543 O O . GLY A 1 315 ? -14.714 -3.241 -14.349 1.00 90.25 315 GLY A O 1
ATOM 2544 N N . TYR A 1 316 ? -12.808 -4.218 -15.034 1.00 90.50 316 TYR A N 1
ATOM 2545 C CA . TYR A 1 316 ? -12.168 -4.268 -13.711 1.00 90.50 316 TYR A CA 1
ATOM 2546 C C . TYR A 1 316 ? -11.258 -3.073 -13.437 1.00 90.50 316 TYR A C 1
ATOM 2548 O O . TYR A 1 316 ? -10.809 -2.384 -14.348 1.00 90.50 316 TYR A O 1
ATOM 2556 N N . TYR A 1 317 ? -10.941 -2.861 -12.160 1.00 88.38 317 TYR A N 1
ATOM 2557 C CA . TYR A 1 317 ? -9.999 -1.834 -11.727 1.00 88.38 317 TYR A CA 1
ATOM 2558 C C . TYR A 1 317 ? -8.546 -2.233 -11.998 1.00 88.38 317 TYR A C 1
ATOM 2560 O O . TYR A 1 317 ? -8.141 -3.365 -11.726 1.00 88.38 317 TYR A O 1
ATOM 2568 N N . TYR A 1 318 ? -7.752 -1.282 -12.482 1.00 89.81 318 TYR A N 1
ATOM 2569 C CA . TYR A 1 318 ? -6.318 -1.405 -12.723 1.00 89.81 318 TYR A CA 1
ATOM 2570 C C . TYR A 1 318 ? -5.597 -0.217 -12.102 1.00 89.81 318 TYR A C 1
ATOM 2572 O O . TYR A 1 318 ? -6.073 0.913 -12.157 1.00 89.81 318 TYR A O 1
ATOM 2580 N N . ASN A 1 319 ? -4.418 -0.453 -11.541 1.00 87.31 319 ASN A N 1
ATOM 2581 C CA . ASN A 1 319 ? -3.596 0.627 -11.017 1.00 87.31 319 ASN A CA 1
ATOM 2582 C C . ASN A 1 319 ? -2.115 0.411 -11.308 1.00 87.31 319 ASN A C 1
ATOM 2584 O O . ASN A 1 319 ? -1.658 -0.707 -11.564 1.00 87.31 319 ASN A O 1
ATOM 2588 N N . LEU A 1 320 ? -1.393 1.527 -11.263 1.00 88.31 320 LEU A N 1
ATOM 2589 C CA . LEU A 1 320 ? 0.049 1.586 -11.412 1.00 88.31 320 LEU A CA 1
ATOM 2590 C C . LEU A 1 320 ? 0.693 1.592 -10.029 1.00 88.31 320 LEU A C 1
ATOM 2592 O O . LEU A 1 320 ? 0.260 2.339 -9.151 1.00 88.31 320 LEU A O 1
ATOM 2596 N N . GLU A 1 321 ? 1.735 0.790 -9.842 1.00 88.31 321 GLU A N 1
ATOM 2597 C CA . GLU A 1 321 ? 2.481 0.760 -8.585 1.00 88.31 321 GLU A CA 1
ATOM 2598 C C . GLU A 1 321 ? 3.986 0.930 -8.815 1.00 88.31 321 GLU A C 1
ATOM 2600 O O . GLU A 1 321 ? 4.605 0.232 -9.621 1.00 88.31 321 GLU A O 1
ATOM 2605 N N . ALA A 1 322 ? 4.604 1.814 -8.033 1.00 86.56 322 ALA A N 1
ATOM 2606 C CA . ALA A 1 322 ? 6.047 1.793 -7.828 1.00 86.56 322 ALA A CA 1
ATOM 2607 C C . ALA A 1 322 ? 6.380 0.638 -6.872 1.00 86.56 322 ALA A C 1
ATOM 2609 O O . ALA A 1 322 ? 6.467 0.835 -5.655 1.00 86.56 322 ALA A O 1
ATOM 2610 N N . THR A 1 323 ? 6.486 -0.577 -7.424 1.00 86.88 323 THR A N 1
ATOM 2611 C CA . THR A 1 323 ? 6.624 -1.810 -6.640 1.00 86.88 323 THR A CA 1
ATOM 2612 C C . THR A 1 323 ? 7.778 -1.664 -5.636 1.00 86.88 323 THR A C 1
ATOM 2614 O O . THR A 1 323 ? 8.881 -1.309 -6.049 1.00 86.88 323 THR A O 1
ATOM 2617 N N . PRO A 1 324 ? 7.578 -1.968 -4.336 1.00 85.25 324 PRO A N 1
ATOM 2618 C CA . PRO A 1 324 ? 8.659 -1.943 -3.342 1.00 85.25 324 PRO A CA 1
ATOM 2619 C C . PRO A 1 324 ? 9.862 -2.813 -3.734 1.00 85.25 324 PRO A C 1
ATOM 2621 O O . PRO A 1 324 ? 11.002 -2.467 -3.454 1.00 85.25 324 PRO A O 1
ATOM 2624 N N . ALA A 1 325 ? 9.588 -3.920 -4.434 1.00 88.44 325 ALA A N 1
ATOM 2625 C CA . ALA A 1 325 ? 10.560 -4.752 -5.135 1.00 88.44 325 ALA A CA 1
ATOM 2626 C C . ALA A 1 325 ? 11.683 -5.336 -4.257 1.00 88.44 325 ALA A C 1
ATOM 2628 O O . ALA A 1 325 ? 12.736 -5.678 -4.784 1.00 88.44 325 ALA A O 1
ATOM 2629 N N . GLU A 1 326 ? 11.435 -5.557 -2.963 1.00 85.88 326 GLU A N 1
ATOM 2630 C CA . GLU A 1 326 ? 12.425 -6.060 -1.992 1.00 85.88 326 GLU A CA 1
ATOM 2631 C C . GLU A 1 326 ? 13.203 -7.289 -2.494 1.00 85.88 326 GLU A C 1
ATOM 2633 O O . GLU A 1 326 ? 14.430 -7.301 -2.496 1.00 85.88 326 GLU A O 1
ATOM 2638 N N . GLY A 1 327 ? 12.497 -8.310 -2.995 1.00 89.00 327 GLY A N 1
ATOM 2639 C CA . GLY A 1 327 ? 13.129 -9.467 -3.642 1.00 89.00 327 GLY A CA 1
ATOM 2640 C C . GLY A 1 327 ? 13.297 -9.323 -5.159 1.00 89.00 327 GLY A C 1
ATOM 2641 O O . GLY A 1 327 ? 14.208 -9.905 -5.752 1.00 89.00 327 GLY A O 1
ATOM 2642 N N . ALA A 1 328 ? 12.409 -8.567 -5.810 1.00 92.38 328 ALA A N 1
ATOM 2643 C CA . ALA A 1 328 ? 12.364 -8.474 -7.267 1.00 92.38 328 ALA A CA 1
ATOM 2644 C C . ALA A 1 328 ? 13.528 -7.657 -7.841 1.00 92.38 328 ALA A C 1
ATOM 2646 O O . ALA A 1 328 ? 14.074 -8.061 -8.864 1.00 92.38 328 ALA A O 1
ATOM 2647 N N . ALA A 1 329 ? 13.939 -6.572 -7.178 1.00 93.06 329 ALA A N 1
ATOM 2648 C CA . ALA A 1 329 ? 15.029 -5.707 -7.622 1.00 93.06 329 ALA A CA 1
ATOM 2649 C C . ALA A 1 329 ? 16.344 -6.490 -7.734 1.00 93.06 329 ALA A C 1
ATOM 2651 O O . ALA A 1 329 ? 16.929 -6.563 -8.813 1.00 93.06 329 ALA A O 1
ATOM 2652 N N . TYR A 1 330 ? 16.741 -7.195 -6.666 1.00 94.56 330 TYR A N 1
ATOM 2653 C CA . TYR A 1 330 ? 17.933 -8.050 -6.683 1.00 94.56 330 TYR A CA 1
ATOM 2654 C C . TYR A 1 330 ? 17.830 -9.168 -7.728 1.00 94.56 330 TYR A C 1
ATOM 2656 O O . TYR A 1 330 ? 18.769 -9.413 -8.488 1.00 94.56 330 TYR A O 1
ATOM 2664 N N . ARG A 1 331 ? 16.678 -9.850 -7.799 1.00 96.12 331 ARG A N 1
ATOM 2665 C CA . ARG A 1 331 ? 16.472 -10.940 -8.761 1.00 96.12 331 ARG A CA 1
ATOM 2666 C C . ARG A 1 331 ? 16.574 -10.450 -10.206 1.00 96.12 331 ARG A C 1
ATOM 2668 O O . ARG A 1 331 ? 17.149 -11.156 -11.033 1.00 96.12 331 ARG A O 1
ATOM 2675 N N . PHE A 1 332 ? 15.999 -9.291 -10.521 1.00 96.94 332 PHE A N 1
ATOM 2676 C CA . PHE A 1 332 ? 16.104 -8.686 -11.844 1.00 96.94 332 PHE A CA 1
ATOM 2677 C C . PHE A 1 332 ? 17.552 -8.346 -12.167 1.00 96.94 332 PHE A C 1
ATOM 2679 O O . PHE A 1 332 ? 18.066 -8.913 -13.129 1.00 96.94 332 PHE A O 1
ATOM 2686 N N . ALA A 1 333 ? 18.227 -7.581 -11.305 1.00 96.56 333 ALA A N 1
ATOM 2687 C CA . ALA A 1 333 ? 19.623 -7.195 -11.490 1.00 96.56 333 ALA A CA 1
ATOM 2688 C C . ALA A 1 333 ? 20.545 -8.404 -11.719 1.00 96.56 333 ALA A C 1
ATOM 2690 O O . ALA A 1 333 ? 21.365 -8.394 -12.638 1.00 96.56 333 ALA A O 1
ATOM 2691 N N . LYS A 1 334 ? 20.370 -9.483 -10.942 1.00 96.88 334 LYS A N 1
ATOM 2692 C CA . LYS A 1 334 ? 21.141 -10.725 -11.090 1.00 96.88 334 LYS A CA 1
ATOM 2693 C C . LYS A 1 334 ? 20.930 -11.384 -12.456 1.00 96.88 334 LYS A C 1
ATOM 2695 O O . LYS A 1 334 ? 21.899 -11.653 -13.158 1.00 96.88 334 LYS A O 1
ATOM 2700 N N . ILE A 1 335 ? 19.676 -11.627 -12.846 1.00 97.31 335 ILE A N 1
ATOM 2701 C CA . ILE A 1 335 ? 19.358 -12.286 -14.127 1.00 97.31 335 ILE A CA 1
ATOM 2702 C C . ILE A 1 335 ? 19.752 -11.390 -15.310 1.00 97.31 335 ILE A C 1
ATOM 2704 O O . ILE A 1 335 ? 20.130 -11.892 -16.367 1.00 97.31 335 ILE A O 1
ATOM 2708 N N . ASP A 1 336 ? 19.641 -10.071 -15.147 1.00 97.81 336 ASP A N 1
ATOM 2709 C CA . ASP A 1 336 ? 20.124 -9.087 -16.114 1.00 97.81 336 ASP A CA 1
ATOM 2710 C C . ASP A 1 336 ? 21.626 -9.214 -16.326 1.00 97.81 336 ASP A C 1
ATOM 2712 O O . ASP A 1 336 ? 22.046 -9.438 -17.457 1.00 97.81 336 ASP A O 1
ATOM 2716 N N . LYS A 1 337 ? 22.420 -9.182 -15.252 1.00 97.06 337 LYS A N 1
ATOM 2717 C CA . LYS A 1 337 ? 23.879 -9.312 -15.338 1.00 97.06 337 LYS A CA 1
ATOM 2718 C C . LYS A 1 337 ? 24.344 -10.655 -15.890 1.00 97.06 337 LYS A C 1
ATOM 2720 O O . LYS A 1 337 ? 25.338 -10.697 -16.606 1.00 97.06 337 LYS A O 1
ATOM 2725 N N . GLU A 1 338 ? 23.628 -11.740 -15.603 1.00 97.19 338 GLU A N 1
ATOM 2726 C CA . GLU A 1 338 ? 23.930 -13.064 -16.163 1.00 97.19 338 GLU A CA 1
ATOM 2727 C C . GLU A 1 338 ? 23.724 -13.126 -17.687 1.00 97.19 338 GLU A C 1
ATOM 2729 O O . GLU A 1 338 ? 24.462 -13.827 -18.378 1.00 97.19 338 GLU A O 1
ATOM 2734 N N . ARG A 1 339 ? 22.727 -12.412 -18.228 1.00 97.38 339 ARG A N 1
ATOM 2735 C CA . ARG A 1 339 ? 22.425 -12.403 -19.674 1.00 97.38 339 ARG A CA 1
ATOM 2736 C C . ARG A 1 339 ? 23.133 -11.303 -20.450 1.00 97.38 339 ARG A C 1
ATOM 2738 O O . ARG A 1 339 ? 23.446 -11.503 -21.620 1.00 97.38 339 ARG A O 1
ATOM 2745 N N . TYR A 1 340 ? 23.324 -10.155 -19.820 1.00 97.25 340 TYR A N 1
ATOM 2746 C CA . TYR A 1 340 ? 23.823 -8.931 -20.425 1.00 97.25 340 TYR A CA 1
ATOM 2747 C C . TYR A 1 340 ? 24.912 -8.363 -19.507 1.00 97.25 340 TYR A C 1
ATOM 2749 O O . TYR A 1 340 ? 24.618 -7.519 -18.669 1.00 97.25 340 TYR A O 1
ATOM 2757 N N . PRO A 1 341 ? 26.170 -8.826 -19.604 1.00 95.81 341 PRO A N 1
ATOM 2758 C CA . PRO A 1 341 ? 27.221 -8.421 -18.664 1.00 95.81 341 PRO A CA 1
ATOM 2759 C C . PRO A 1 341 ? 27.418 -6.897 -18.557 1.00 95.81 341 PRO A C 1
ATOM 2761 O O . PRO A 1 341 ? 27.671 -6.380 -17.463 1.00 95.81 341 PRO A O 1
ATOM 2764 N N . ASP A 1 342 ? 27.210 -6.183 -19.667 1.00 95.69 342 ASP A N 1
ATOM 2765 C CA . ASP A 1 342 ? 27.436 -4.737 -19.795 1.00 95.69 342 ASP A CA 1
ATOM 2766 C C . ASP A 1 342 ? 26.227 -3.868 -19.404 1.00 95.69 342 ASP A C 1
ATOM 2768 O O . ASP A 1 342 ? 26.342 -2.646 -19.382 1.00 95.69 342 ASP A O 1
ATOM 2772 N N . ILE A 1 343 ? 25.073 -4.460 -19.067 1.00 97.12 343 ILE A N 1
ATOM 2773 C CA . ILE A 1 343 ? 23.891 -3.692 -18.638 1.00 97.12 343 ILE A CA 1
ATOM 2774 C C . ILE A 1 343 ? 24.170 -2.921 -17.342 1.00 97.12 343 ILE A C 1
ATOM 2776 O O . ILE A 1 343 ? 24.798 -3.448 -16.420 1.00 97.12 343 ILE A O 1
ATOM 2780 N N . CYS A 1 344 ? 23.686 -1.688 -17.225 1.00 93.19 344 CYS A N 1
ATOM 2781 C CA . CYS A 1 344 ? 23.626 -0.991 -15.943 1.00 93.19 344 CYS A CA 1
ATOM 2782 C C . CYS A 1 344 ? 22.415 -1.531 -15.158 1.00 93.19 344 CYS A C 1
ATOM 2784 O O . CYS A 1 344 ? 21.287 -1.303 -15.591 1.00 93.19 344 CYS A O 1
ATOM 2786 N N . SER A 1 345 ? 22.649 -2.300 -14.084 1.00 83.88 345 SER A N 1
ATOM 2787 C CA . SER A 1 345 ? 21.619 -3.015 -13.300 1.00 83.88 345 SER A CA 1
ATOM 2788 C C . SER A 1 345 ? 21.460 -2.488 -11.890 1.00 83.88 345 SER A C 1
ATOM 2790 O O . SER A 1 345 ? 22.515 -2.215 -11.272 1.00 83.88 345 SER A O 1
#

pLDDT: mean 88.3, std 14.76, range [27.34, 98.69]

Sequence (345 aa):
FYTLQGEAAGAQAFSNFDTLLAPFIRFDDLSYKEVKQALQEFVFNVNVPTRVGFQTPFTNVTLDVQPPVTLAQENVIIGGEPQREIYADFQNEMIMFNRAFLEVLAEGDARDRVFTFPIPTYNIDPAFDWDAPGLERLWEVTAKYGIPYFANYVNSDMSPDDARSMCCRLRLDLRTLERRGGGLFGANPLTGSIGVVTINVTRLGYLAADEDDFFRRLERLMETARTSLETKRKVLENFTDKGLYPYTKFYLRYVKQRQGQYWYNHFSTIGLTGMNEACLNMLGCNIGATEGSAFAIRVLDFMRDKLRRFQEETGYYYNLEATPAEGAAYRFAKIDKERYPDICS

Secondary structure (DSSP, 8-state):
-TTGGGT-SS-EEESSHHHHHHHHHHHTT--HHHHHHHHHHHHHHHTS--BTTTBPP-EEEEE-SS--HHHHTSEEEETTEEEEEEGGGGHHHHHHHHHHHHHHHHH-STTSPPP-SSEEEEEE-TT--TT-TT-HHHHHHHHHHS-SEEEE-TT-SS-TTTEEE-STT-EEEHHHHHHHH--SS---SS--EEEEEEEEHHHHHHH-SSHHHHHHHHHHHHHHHHHHHHHHHHHHHHHHHTTSSHHHHHHTHHHHHHHS-SSTTSEEEEEEE-HHHHHHHHHSS-TTSHHHHHHHHHHHHHHHHHHHHHHHHHSS-EEEEE---TTHHHHHHHHHHHH-TTS--

Radius of gyration: 22.28 Å; chains: 1; bounding box: 56×45×62 Å